Protein AF-A0A7C6H8S7-F1 (afdb_monomer)

Radius of gyration: 38.79 Å; Cα contacts (8 Å, |Δi|>4): 563; chains: 1; bounding box: 82×34×105 Å

Foldseek 3Di:
DWDFDCDWDAAPPPRAIDDGRAIWDDDVPSGIHGPDADPDGHHDDDDWDWDFAQDWDAALPQRDIDHGGATWTQDVPRGIHHPDSVVVVVVVVVLCVQQVDKDKAAVLVVDDADDQQDKDADPPVVVVVVQGIKGFHDKDKDWDCAPVVVVRNNDRTGIMIMTRTDRDDCVSCVVVVVVVVLVVVLVVLVVVVVVVVVCLVVVFDFDAAEDEAPADKFPWAPDQQDAAFATWIWGDDPFKIKTKGTQQHPPGDLNQFRYDHNYSHIGITMDTDDPVVVVSRRVSRVSNPD

Sequence (290 aa):
MTIIAKYPGRCIKCNGLIKVGDKIEWSKGEGAAHVECPANPEPYRPEPRKMVSRFDSTCVECGLKIKAGEDIYYLKGKGAWHVDCSQAKEEERKERQAAPYQVSVGEGYGGSPFTPGQVIEAPEYLQVKGIEYLTVVKATETYFPFDGMSFGVGDESGYLYQAYCREATPEEAAPLKEKKRKIEEKKAAATELEEIKTTIKKNGERPVGNYILDGEVVCEQGQHTKIYGGGSWFVIEKDTIWFVENNGGDGDNWELNNVRTGGAGAIGWRMPFDETLAGRLRKIDLMLAK

Mean predicted aligned error: 11.34 Å

Structure (mmCIF, N/CA/C/O backbone):
data_AF-A0A7C6H8S7-F1
#
_entry.id   AF-A0A7C6H8S7-F1
#
loop_
_atom_site.group_PDB
_atom_site.id
_atom_site.type_symbol
_atom_site.label_atom_id
_atom_site.label_alt_id
_atom_site.label_comp_id
_atom_site.label_asym_id
_atom_site.label_entity_id
_atom_site.label_seq_id
_atom_site.pdbx_PDB_ins_code
_atom_site.Cartn_x
_atom_site.Cartn_y
_atom_site.Cartn_z
_atom_site.occupancy
_atom_site.B_iso_or_equiv
_atom_site.auth_seq_id
_atom_site.auth_comp_id
_atom_site.auth_asym_id
_atom_site.auth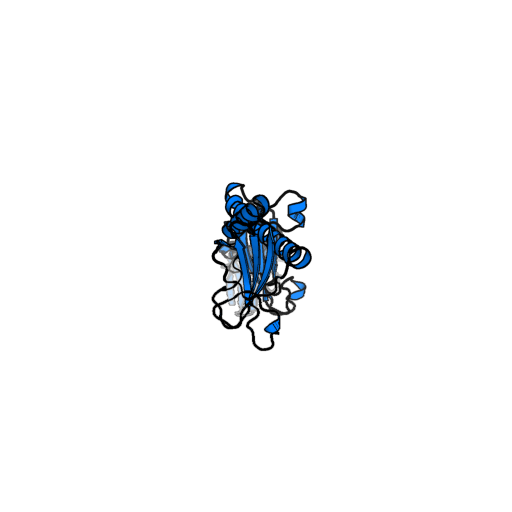_atom_id
_atom_site.pdbx_PDB_model_num
ATOM 1 N N . MET A 1 1 ? 48.395 -8.166 -49.054 1.00 82.25 1 MET A N 1
ATOM 2 C CA . MET A 1 1 ? 47.971 -8.936 -50.255 1.00 82.25 1 MET A CA 1
ATOM 3 C C . MET A 1 1 ? 46.969 -8.112 -51.052 1.00 82.25 1 MET A C 1
ATOM 5 O O . MET A 1 1 ? 46.125 -7.475 -50.432 1.00 82.25 1 MET A O 1
ATOM 9 N N . THR A 1 2 ? 47.057 -8.090 -52.385 1.00 88.88 2 THR A N 1
ATOM 10 C CA . THR A 1 2 ? 46.115 -7.333 -53.229 1.00 88.88 2 THR A CA 1
ATOM 11 C C . THR A 1 2 ? 44.885 -8.176 -53.536 1.00 88.88 2 THR A C 1
ATOM 13 O O . THR A 1 2 ? 45.008 -9.287 -54.048 1.00 88.88 2 THR A O 1
ATOM 16 N N . ILE A 1 3 ? 43.702 -7.660 -53.216 1.00 92.25 3 ILE A N 1
ATOM 17 C CA . ILE A 1 3 ? 42.417 -8.329 -53.434 1.00 92.25 3 ILE A CA 1
ATOM 18 C C . ILE A 1 3 ? 41.393 -7.358 -54.018 1.00 92.25 3 ILE A C 1
ATOM 20 O O . ILE A 1 3 ? 41.584 -6.145 -53.996 1.00 92.25 3 ILE A O 1
ATOM 24 N N . ILE A 1 4 ? 40.291 -7.901 -54.531 1.00 90.75 4 ILE A N 1
ATOM 25 C CA . ILE A 1 4 ? 39.116 -7.122 -54.928 1.00 90.75 4 ILE A CA 1
ATOM 26 C C . ILE A 1 4 ? 38.179 -7.024 -53.721 1.00 90.75 4 ILE A C 1
ATOM 28 O O . ILE A 1 4 ? 37.849 -8.044 -53.104 1.00 90.75 4 ILE A O 1
ATOM 32 N N . ALA A 1 5 ? 37.758 -5.810 -53.372 1.00 87.94 5 ALA A N 1
ATOM 33 C CA . ALA A 1 5 ? 36.860 -5.579 -52.251 1.00 87.94 5 ALA A CA 1
ATOM 34 C C . ALA A 1 5 ? 35.490 -6.226 -52.510 1.00 87.94 5 ALA A C 1
ATOM 36 O O . ALA A 1 5 ? 34.806 -5.903 -53.480 1.00 87.94 5 ALA A O 1
ATOM 37 N N . LYS A 1 6 ? 35.078 -7.146 -51.630 1.00 87.19 6 LYS A N 1
ATOM 38 C CA . LYS A 1 6 ? 33.749 -7.789 -51.678 1.00 87.19 6 LYS A CA 1
ATOM 39 C C . LYS A 1 6 ? 32.672 -7.002 -50.934 1.00 87.19 6 LYS A C 1
ATOM 41 O O . LYS A 1 6 ? 31.491 -7.204 -51.180 1.00 87.19 6 LYS A O 1
ATOM 46 N N . TYR A 1 7 ? 33.088 -6.134 -50.019 1.00 83.94 7 TYR A N 1
ATOM 47 C CA . TYR A 1 7 ? 32.213 -5.334 -49.174 1.00 83.94 7 TYR A CA 1
ATOM 48 C C . TYR A 1 7 ? 32.707 -3.890 -49.175 1.00 83.94 7 TYR A C 1
ATOM 50 O O . TYR A 1 7 ? 33.923 -3.682 -49.265 1.00 83.94 7 TYR A O 1
ATOM 58 N N . PRO A 1 8 ? 31.802 -2.905 -49.053 1.00 85.25 8 PRO A N 1
ATOM 59 C CA . PRO A 1 8 ? 32.209 -1.525 -48.879 1.00 85.25 8 PRO A CA 1
ATOM 60 C C . PRO A 1 8 ? 32.985 -1.370 -47.568 1.00 85.25 8 PRO A C 1
ATOM 62 O O . PRO A 1 8 ? 32.686 -2.020 -46.562 1.00 85.25 8 PRO A O 1
ATOM 65 N N . GLY A 1 9 ? 34.000 -0.516 -47.576 1.00 85.62 9 GLY A N 1
ATOM 66 C CA . GLY A 1 9 ? 34.891 -0.351 -46.433 1.00 85.62 9 GLY A CA 1
ATOM 67 C C . GLY A 1 9 ? 35.549 1.016 -46.389 1.00 85.62 9 GLY A C 1
ATOM 68 O O . GLY A 1 9 ? 35.339 1.856 -47.258 1.00 85.62 9 GLY A O 1
ATOM 69 N N . ARG A 1 10 ? 36.361 1.240 -45.359 1.00 88.81 10 ARG A N 1
ATOM 70 C CA . ARG A 1 10 ? 37.136 2.470 -45.190 1.00 88.81 10 ARG A CA 1
ATOM 71 C C . ARG A 1 10 ? 38.593 2.212 -45.551 1.00 88.81 10 ARG A C 1
ATOM 73 O O . ARG A 1 10 ? 39.196 1.293 -45.001 1.00 88.81 10 ARG A O 1
ATOM 80 N N . CYS A 1 11 ? 39.157 3.046 -46.419 1.00 89.94 11 CYS A N 1
ATOM 81 C CA . CYS A 1 11 ? 40.583 3.031 -46.724 1.00 89.94 11 CYS A CA 1
ATOM 82 C C . CYS A 1 11 ? 41.393 3.597 -45.552 1.00 89.94 11 CYS A C 1
ATOM 84 O O . CYS A 1 11 ? 41.155 4.728 -45.130 1.00 89.94 11 CYS A O 1
ATOM 86 N N . ILE A 1 12 ? 42.389 2.855 -45.064 1.00 89.31 12 ILE A N 1
ATOM 87 C CA . ILE A 1 12 ? 43.265 3.308 -43.969 1.00 89.31 12 ILE A CA 1
ATOM 88 C C . ILE A 1 12 ? 44.225 4.438 -44.379 1.00 89.31 12 ILE A C 1
ATOM 90 O O . ILE A 1 12 ? 44.661 5.195 -43.521 1.00 89.31 12 ILE A O 1
ATOM 94 N N . LYS A 1 13 ? 44.538 4.576 -45.679 1.00 89.12 13 LYS A N 1
ATOM 95 C CA . LYS A 1 13 ? 45.458 5.607 -46.200 1.00 89.12 13 LYS A CA 1
ATOM 96 C C . LYS A 1 13 ? 44.748 6.946 -46.433 1.00 89.12 13 LYS A C 1
ATOM 98 O O . LYS A 1 13 ? 45.202 7.973 -45.950 1.00 89.12 13 LYS A O 1
ATOM 103 N N . CYS A 1 14 ? 43.627 6.941 -47.160 1.00 87.56 14 CYS A N 1
ATOM 104 C CA . CYS A 1 14 ? 42.928 8.171 -47.561 1.00 87.56 14 CYS A CA 1
ATOM 105 C C . CYS A 1 14 ? 41.623 8.449 -46.801 1.00 87.56 14 CYS A C 1
ATOM 107 O O . CYS A 1 14 ? 40.962 9.441 -47.089 1.00 87.56 14 CYS A O 1
ATOM 109 N N . ASN A 1 15 ? 41.210 7.578 -45.872 1.00 84.69 15 ASN A N 1
ATOM 110 C CA . ASN A 1 15 ? 39.917 7.641 -45.168 1.00 84.69 15 ASN A CA 1
ATOM 111 C C . ASN A 1 15 ? 38.661 7.620 -46.063 1.00 84.69 15 ASN A C 1
ATOM 113 O O . ASN A 1 15 ? 37.546 7.750 -45.558 1.00 84.69 15 ASN A O 1
ATOM 117 N N . GLY A 1 16 ? 38.832 7.404 -47.368 1.00 87.19 16 GLY A N 1
ATOM 118 C CA . GLY A 1 16 ? 37.752 7.303 -48.339 1.00 87.19 16 GLY A CA 1
ATOM 119 C C . GLY A 1 16 ? 36.989 5.983 -48.299 1.00 87.19 16 GLY A C 1
ATOM 120 O O . GLY A 1 16 ? 37.451 4.989 -47.728 1.00 87.19 16 GLY A O 1
ATOM 121 N N . LEU A 1 17 ? 35.831 5.987 -48.950 1.00 88.94 17 LEU A N 1
ATOM 122 C CA . LEU A 1 17 ? 35.014 4.822 -49.255 1.00 88.94 17 LEU A CA 1
ATOM 123 C C . LEU A 1 17 ? 35.744 3.918 -50.254 1.00 88.94 17 LEU A C 1
ATOM 125 O O . LEU A 1 17 ? 36.105 4.358 -51.340 1.00 88.94 17 LEU A O 1
ATOM 129 N N . ILE A 1 18 ? 35.914 2.657 -49.874 1.00 90.44 18 ILE A N 1
ATOM 130 C CA . ILE A 1 18 ? 36.247 1.546 -50.766 1.00 90.44 18 ILE A CA 1
ATOM 131 C C . ILE A 1 18 ? 34.922 0.978 -51.273 1.00 90.44 18 ILE A C 1
ATOM 133 O O . ILE A 1 18 ? 34.083 0.584 -50.454 1.00 90.44 18 ILE A O 1
ATOM 137 N N . LYS A 1 19 ? 34.731 0.918 -52.590 1.00 88.31 19 LYS A N 1
ATOM 138 C CA . LYS A 1 19 ? 33.548 0.335 -53.237 1.00 88.31 19 LYS A CA 1
ATOM 139 C C . LYS A 1 19 ? 33.757 -1.149 -53.513 1.00 88.31 19 LYS A C 1
ATOM 141 O O . LYS A 1 19 ? 34.877 -1.643 -53.638 1.00 88.31 19 LYS A O 1
ATOM 146 N N . VAL A 1 20 ? 32.651 -1.882 -53.616 1.00 89.88 20 VAL A N 1
ATOM 147 C CA . VAL A 1 20 ? 32.690 -3.279 -54.063 1.00 89.88 20 VAL A CA 1
ATOM 148 C C . VAL A 1 20 ? 33.235 -3.313 -55.491 1.00 89.88 20 VAL A C 1
ATOM 150 O O . VAL A 1 20 ? 32.726 -2.608 -56.357 1.00 89.88 20 VAL A O 1
ATOM 153 N N . GLY A 1 21 ? 34.268 -4.120 -55.727 1.00 88.50 21 GLY A N 1
ATOM 154 C CA . GLY A 1 21 ? 34.985 -4.169 -57.006 1.00 88.50 21 GLY A CA 1
ATOM 155 C C . GLY A 1 21 ? 36.318 -3.412 -57.030 1.00 88.50 21 GLY A C 1
ATOM 156 O O . GLY A 1 21 ? 37.120 -3.658 -57.932 1.00 88.50 21 GLY A O 1
ATOM 157 N N . ASP A 1 22 ? 36.614 -2.571 -56.031 1.00 89.56 22 ASP A N 1
ATOM 158 C CA . ASP A 1 22 ? 37.880 -1.832 -55.979 1.00 89.56 22 ASP A CA 1
ATOM 159 C C . ASP A 1 22 ? 39.069 -2.752 -55.673 1.00 89.56 22 ASP A C 1
ATOM 161 O O . ASP A 1 22 ? 38.981 -3.679 -54.859 1.00 89.56 22 ASP A O 1
ATOM 165 N N . LYS A 1 23 ? 40.218 -2.473 -56.303 1.00 91.44 23 LYS A N 1
ATOM 166 C CA . LYS A 1 23 ? 41.490 -3.132 -55.978 1.00 91.44 23 LYS A CA 1
ATOM 167 C C . LYS A 1 23 ? 42.060 -2.531 -54.698 1.00 91.44 23 LYS A C 1
ATOM 169 O O . LYS A 1 23 ? 42.388 -1.344 -54.646 1.00 91.44 23 LYS A O 1
ATOM 174 N N . ILE A 1 24 ? 42.222 -3.372 -53.684 1.00 92.44 24 ILE A N 1
ATOM 175 C CA . ILE A 1 24 ? 42.706 -2.974 -52.365 1.00 92.44 24 ILE A CA 1
ATOM 176 C C . ILE A 1 24 ? 43.904 -3.810 -51.934 1.00 92.44 24 ILE A C 1
ATOM 178 O O . ILE A 1 24 ? 43.998 -5.002 -52.223 1.00 92.44 24 ILE A O 1
ATOM 182 N N . GLU A 1 25 ? 44.805 -3.189 -51.189 1.00 91.06 25 GLU A N 1
ATOM 183 C CA . GLU A 1 25 ? 45.777 -3.879 -50.356 1.00 91.06 25 GLU A CA 1
ATOM 184 C C . GLU A 1 25 ? 45.123 -4.181 -49.012 1.00 91.06 25 GLU A C 1
ATOM 186 O O . GLU A 1 25 ? 44.660 -3.279 -48.314 1.00 91.06 25 GLU A O 1
ATOM 191 N N . TRP A 1 26 ? 45.066 -5.458 -48.649 1.00 88.81 26 TRP A N 1
ATOM 192 C CA . TRP A 1 26 ? 44.566 -5.897 -47.354 1.00 88.81 26 TRP A CA 1
ATOM 193 C C . TRP A 1 26 ? 45.641 -6.674 -46.600 1.00 88.81 26 TRP A C 1
ATOM 195 O O . TRP A 1 26 ? 46.307 -7.548 -47.171 1.00 88.81 26 TRP A O 1
ATOM 205 N N . SER A 1 27 ? 45.772 -6.367 -45.313 1.00 86.31 27 SER A N 1
ATOM 206 C CA . SER A 1 27 ? 46.638 -7.065 -44.364 1.00 86.31 27 SER A CA 1
ATOM 207 C C . SER A 1 27 ? 45.829 -7.423 -43.123 1.00 86.31 27 SER A C 1
ATOM 209 O O . SER A 1 27 ? 45.075 -6.606 -42.583 1.00 86.31 27 SER A O 1
ATOM 211 N N . LYS A 1 28 ? 45.972 -8.667 -42.656 1.00 83.81 28 LYS A N 1
ATOM 212 C CA . LYS A 1 28 ? 45.266 -9.154 -41.468 1.00 83.81 28 LYS A CA 1
ATOM 213 C C . LYS A 1 28 ? 45.702 -8.333 -40.248 1.00 83.81 28 LYS A C 1
ATOM 215 O O . LYS A 1 28 ? 46.870 -8.355 -39.890 1.00 83.81 28 LYS A O 1
ATOM 220 N N . GLY A 1 29 ? 44.759 -7.638 -39.613 1.00 82.00 29 GLY A N 1
ATOM 221 C CA . GLY A 1 29 ? 45.000 -6.797 -38.431 1.00 82.00 29 GLY A CA 1
ATOM 222 C C . GLY A 1 29 ? 45.211 -5.307 -38.725 1.00 82.00 29 GLY A C 1
ATOM 223 O O . GLY A 1 29 ? 44.897 -4.492 -37.867 1.00 82.00 29 GLY A O 1
ATOM 224 N N . GLU A 1 30 ? 45.643 -4.938 -39.934 1.00 82.31 30 GLU A N 1
ATOM 225 C CA . GLU A 1 30 ? 45.925 -3.536 -40.302 1.00 82.31 30 GLU A CA 1
ATOM 226 C C . GLU A 1 30 ? 44.771 -2.875 -41.072 1.00 82.31 30 GLU A C 1
ATOM 228 O O . GLU A 1 30 ? 44.585 -1.663 -40.994 1.00 82.31 30 GLU A O 1
ATOM 233 N N . GLY A 1 31 ? 43.950 -3.665 -41.775 1.00 84.44 31 GLY A N 1
ATOM 234 C CA . GLY A 1 31 ? 42.783 -3.178 -42.516 1.00 84.44 31 GLY A CA 1
ATOM 235 C C . GLY A 1 31 ? 42.984 -3.164 -44.033 1.00 84.44 31 GLY A C 1
ATOM 236 O O . GLY A 1 31 ? 43.807 -3.905 -44.568 1.00 84.44 31 GLY A O 1
ATOM 237 N N . ALA A 1 32 ? 42.167 -2.372 -44.733 1.00 90.19 32 ALA A N 1
ATOM 238 C CA . ALA A 1 32 ? 42.163 -2.267 -46.193 1.00 90.19 32 ALA A CA 1
ATOM 239 C C . ALA A 1 32 ? 42.601 -0.870 -46.657 1.00 90.19 32 ALA A C 1
ATOM 241 O O . ALA A 1 32 ? 42.155 0.135 -46.103 1.00 90.19 32 ALA A O 1
ATOM 242 N N . ALA A 1 33 ? 43.420 -0.795 -47.706 1.00 90.56 33 ALA A N 1
ATOM 243 C CA . ALA A 1 33 ? 43.808 0.442 -48.381 1.00 90.56 33 ALA A CA 1
ATOM 244 C C . ALA A 1 33 ? 43.577 0.334 -49.890 1.00 90.56 33 ALA A C 1
ATOM 246 O O . ALA A 1 33 ? 43.778 -0.733 -50.457 1.00 90.56 33 ALA A O 1
ATOM 247 N N . HIS A 1 34 ? 43.226 1.428 -50.566 1.00 90.06 34 HIS A N 1
ATOM 248 C CA . HIS A 1 34 ? 43.308 1.459 -52.028 1.00 90.06 34 HIS A CA 1
ATOM 249 C C . HIS A 1 34 ? 44.754 1.205 -52.474 1.00 90.06 34 HIS A C 1
ATOM 251 O O . HIS A 1 34 ? 45.690 1.705 -51.839 1.00 90.06 34 HIS A O 1
ATOM 257 N N . VAL A 1 35 ? 44.923 0.456 -53.570 1.00 90.00 35 VAL A N 1
ATOM 258 C CA . VAL A 1 35 ? 46.236 0.306 -54.223 1.00 90.00 35 VAL A CA 1
ATOM 259 C C . VAL A 1 35 ? 46.746 1.683 -54.660 1.00 90.00 35 VAL A C 1
ATOM 261 O O . VAL A 1 35 ? 47.866 2.060 -54.332 1.00 90.00 35 VAL A O 1
ATOM 264 N N . GLU A 1 36 ? 45.872 2.480 -55.276 1.00 88.38 36 GLU A N 1
ATOM 265 C CA . GLU A 1 36 ? 46.098 3.893 -55.577 1.00 88.38 36 GLU A CA 1
ATOM 266 C C . GLU A 1 36 ? 44.947 4.712 -54.994 1.00 88.38 36 GLU A C 1
ATOM 268 O O . GLU A 1 36 ? 43.780 4.498 -55.323 1.00 88.38 36 GLU A O 1
ATOM 273 N N . CYS A 1 37 ? 45.257 5.622 -54.070 1.00 86.00 37 CYS A N 1
ATOM 274 C CA . CYS A 1 37 ? 44.228 6.459 -53.464 1.00 86.00 37 CYS A CA 1
ATOM 275 C C . CYS A 1 37 ? 43.775 7.546 -54.454 1.00 86.00 37 CYS A C 1
ATOM 277 O O . CYS A 1 37 ? 44.629 8.234 -55.014 1.00 86.00 37 CYS A O 1
ATOM 279 N N . PRO A 1 38 ? 42.459 7.755 -54.639 1.00 86.12 38 PRO A N 1
ATOM 280 C CA . PRO A 1 38 ? 41.959 8.836 -55.483 1.00 86.12 38 PRO A CA 1
ATOM 281 C C . PRO A 1 38 ? 42.326 10.205 -54.892 1.00 86.12 38 PRO A C 1
ATOM 283 O O . PRO A 1 38 ? 42.333 10.375 -53.673 1.00 86.12 38 PRO A O 1
ATOM 286 N N . ALA A 1 39 ? 42.583 11.190 -55.761 1.00 83.19 39 ALA A N 1
ATOM 287 C CA . ALA A 1 39 ? 42.969 12.549 -55.362 1.00 83.19 39 ALA A CA 1
ATOM 288 C C . ALA A 1 39 ? 41.883 13.278 -54.546 1.00 83.19 39 ALA A C 1
ATOM 290 O O . ALA A 1 39 ? 42.201 14.106 -53.699 1.00 83.19 39 ALA A O 1
ATOM 291 N N . ASN A 1 40 ? 40.609 12.945 -54.775 1.00 84.94 40 ASN A N 1
ATOM 292 C CA . ASN A 1 40 ? 39.482 13.412 -53.971 1.00 84.94 40 ASN A CA 1
ATOM 293 C C . ASN A 1 40 ? 38.622 12.207 -53.547 1.00 84.94 40 ASN A C 1
ATOM 295 O O . ASN A 1 40 ? 37.712 11.814 -54.283 1.00 84.94 40 ASN A O 1
ATOM 299 N N . PRO A 1 41 ? 38.955 11.545 -52.425 1.00 83.25 41 PRO A N 1
ATOM 300 C CA . PRO A 1 41 ? 38.252 10.351 -51.987 1.00 83.25 41 PRO A CA 1
ATOM 301 C C . PRO A 1 41 ? 36.833 10.681 -51.523 1.00 83.25 41 PRO A C 1
ATOM 303 O O . PRO A 1 41 ? 36.622 11.544 -50.674 1.00 83.25 41 PRO A O 1
ATOM 306 N N . GLU A 1 42 ? 35.859 9.928 -52.029 1.00 84.94 42 GLU A N 1
ATOM 307 C CA . GLU A 1 42 ? 34.494 9.972 -51.514 1.00 84.94 42 GLU A CA 1
ATOM 308 C C . GLU A 1 42 ? 34.499 9.572 -50.024 1.00 84.94 42 GLU A C 1
ATOM 310 O O . GLU A 1 42 ? 35.114 8.560 -49.674 1.00 84.94 42 GLU A O 1
ATOM 315 N N . PRO A 1 43 ? 33.873 10.340 -49.115 1.00 82.06 43 PRO A N 1
ATOM 316 C CA . PRO A 1 43 ? 33.941 10.057 -47.686 1.00 82.06 43 PRO A CA 1
ATOM 317 C C . PRO A 1 43 ? 33.224 8.747 -47.346 1.00 82.06 43 PRO A C 1
ATOM 319 O O . PRO A 1 43 ? 32.078 8.533 -47.739 1.00 82.06 43 PRO A O 1
ATOM 322 N N . TYR A 1 44 ? 33.869 7.886 -46.553 1.00 81.00 44 TYR A N 1
ATOM 323 C CA . TYR A 1 44 ? 33.235 6.666 -46.056 1.00 81.00 44 TYR A CA 1
ATOM 324 C C . TYR A 1 44 ? 32.091 7.003 -45.092 1.00 81.00 44 TYR A C 1
ATOM 326 O O . TYR A 1 44 ? 32.323 7.485 -43.979 1.00 81.00 44 TYR A O 1
ATOM 334 N N . ARG A 1 45 ? 30.853 6.716 -45.505 1.00 77.19 45 ARG A N 1
ATOM 335 C CA . ARG A 1 45 ? 29.656 6.816 -44.663 1.00 77.19 45 ARG A CA 1
ATOM 336 C C . ARG A 1 45 ? 29.185 5.404 -44.315 1.00 77.19 45 ARG A C 1
ATOM 338 O O . ARG A 1 45 ? 28.640 4.733 -45.187 1.00 77.19 45 ARG A O 1
ATOM 345 N N . PRO A 1 46 ? 29.425 4.916 -43.086 1.00 77.50 46 PRO A N 1
ATOM 346 C CA . PRO A 1 46 ? 28.930 3.607 -42.694 1.00 77.50 46 PRO A CA 1
ATOM 347 C C . PRO A 1 46 ? 27.399 3.607 -42.706 1.00 77.50 46 PRO A C 1
ATOM 349 O O . PRO A 1 46 ? 26.770 4.493 -42.126 1.00 77.50 46 PRO A O 1
ATOM 352 N N . GLU A 1 47 ? 26.810 2.609 -43.358 1.00 81.69 47 GLU A N 1
ATOM 353 C CA . GLU A 1 47 ? 25.363 2.426 -43.358 1.00 81.69 47 GLU A CA 1
ATOM 354 C C . GLU A 1 47 ? 24.887 1.904 -41.992 1.00 81.69 47 GLU A C 1
ATOM 356 O O . GLU A 1 47 ? 25.557 1.059 -41.376 1.00 81.69 47 GLU A O 1
ATOM 361 N N . PRO A 1 48 ? 23.746 2.401 -41.487 1.00 87.12 48 PRO A N 1
ATOM 362 C CA . PRO A 1 48 ? 23.156 1.888 -40.263 1.00 87.12 48 PRO A CA 1
ATOM 363 C C . PRO A 1 48 ? 22.703 0.443 -40.457 1.00 87.12 48 PRO A C 1
ATOM 365 O O . PRO A 1 48 ? 22.112 0.081 -41.472 1.00 87.12 48 PRO A O 1
ATOM 368 N N . ARG A 1 49 ? 22.955 -0.398 -39.454 1.00 88.88 49 ARG A N 1
ATOM 369 C CA . ARG A 1 49 ? 22.504 -1.791 -39.469 1.00 88.88 49 ARG A CA 1
ATOM 370 C C . ARG A 1 49 ? 21.138 -1.879 -38.813 1.00 88.88 49 ARG A C 1
ATOM 372 O O . ARG A 1 49 ? 20.990 -1.420 -37.682 1.00 88.88 49 ARG A O 1
ATOM 379 N N . LYS A 1 50 ? 20.171 -2.499 -39.491 1.00 92.62 50 LYS A N 1
ATOM 380 C CA . LYS A 1 50 ? 18.908 -2.893 -38.862 1.00 92.62 50 LYS A CA 1
ATOM 381 C C . LYS A 1 50 ? 19.148 -4.129 -37.994 1.00 92.62 50 LYS A C 1
ATOM 383 O O . LYS A 1 50 ? 19.725 -5.109 -38.466 1.00 92.62 50 LYS A O 1
ATOM 388 N N . MET A 1 51 ? 18.740 -4.079 -36.733 1.00 92.31 51 MET A N 1
ATOM 389 C CA . MET A 1 51 ? 18.864 -5.190 -35.790 1.00 92.31 51 MET A CA 1
ATOM 390 C C . MET A 1 51 ? 17.801 -5.111 -34.694 1.00 92.31 51 MET A C 1
ATOM 392 O O . MET A 1 51 ? 17.195 -4.067 -34.496 1.00 92.31 51 MET A O 1
ATOM 396 N N . VAL A 1 52 ? 17.616 -6.206 -33.959 1.00 92.94 52 VAL A N 1
ATOM 397 C CA . VAL A 1 52 ? 16.753 -6.246 -32.772 1.00 92.94 52 VAL A CA 1
ATOM 398 C C . VAL A 1 52 ? 17.556 -5.813 -31.548 1.00 92.94 52 VAL A C 1
ATOM 400 O O . VAL A 1 52 ? 18.667 -6.316 -31.321 1.00 92.94 52 VAL A O 1
ATOM 403 N N . SER A 1 53 ? 17.014 -4.885 -30.760 1.00 90.81 53 SER A N 1
ATOM 404 C CA . SER A 1 53 ? 17.661 -4.423 -29.536 1.00 90.81 53 SER A CA 1
ATOM 405 C C . SER A 1 53 ? 17.742 -5.550 -28.510 1.00 90.81 53 SER A C 1
ATOM 407 O O . SER A 1 53 ? 16.757 -6.223 -28.223 1.00 90.81 53 SER A O 1
ATOM 409 N N . ARG A 1 54 ? 18.923 -5.759 -27.929 1.00 89.00 54 ARG A N 1
ATOM 410 C CA . ARG A 1 54 ? 19.126 -6.760 -26.865 1.00 89.00 54 ARG A CA 1
ATOM 411 C C . ARG A 1 54 ? 18.937 -6.194 -25.465 1.00 89.00 54 ARG A C 1
ATOM 413 O O . ARG A 1 54 ? 18.757 -6.958 -24.526 1.00 89.00 54 ARG A O 1
ATOM 420 N N . PHE A 1 55 ? 19.026 -4.877 -25.337 1.00 87.44 55 PHE A N 1
ATOM 421 C CA . PHE A 1 55 ? 19.016 -4.173 -24.065 1.00 87.44 55 PHE A CA 1
ATOM 422 C C . PHE A 1 55 ? 18.141 -2.934 -24.181 1.00 87.44 55 PHE A C 1
ATOM 424 O O . PHE A 1 55 ? 17.961 -2.385 -25.272 1.00 87.44 55 PHE A O 1
ATOM 431 N N . ASP A 1 56 ? 17.654 -2.466 -23.044 1.00 89.44 56 ASP A N 1
ATOM 432 C CA . ASP A 1 56 ? 17.010 -1.168 -22.973 1.00 89.44 56 ASP A CA 1
ATOM 433 C C . ASP A 1 56 ? 18.028 -0.067 -23.302 1.00 89.44 56 ASP A C 1
ATOM 435 O O . ASP A 1 56 ? 19.137 -0.040 -22.765 1.00 89.44 56 ASP A O 1
ATOM 439 N N . SER A 1 57 ? 17.668 0.840 -24.205 1.00 89.94 57 SER A N 1
ATOM 440 C CA . SER A 1 57 ? 18.520 1.972 -24.590 1.00 89.94 57 SER A CA 1
ATOM 441 C C . SER A 1 57 ? 17.681 3.204 -24.911 1.00 89.94 57 SER A C 1
ATOM 443 O O . SER A 1 57 ? 16.459 3.164 -24.812 1.00 89.94 57 SER A O 1
ATOM 445 N N . THR A 1 58 ? 18.317 4.317 -25.268 1.00 93.12 58 THR A N 1
ATOM 446 C CA . THR A 1 58 ? 17.616 5.549 -25.648 1.00 93.12 58 THR A CA 1
ATOM 447 C C . THR A 1 58 ? 17.817 5.809 -27.131 1.00 93.12 58 THR A C 1
ATOM 449 O O . THR A 1 58 ? 18.946 5.787 -27.625 1.00 93.12 58 THR A O 1
ATOM 452 N N . CYS A 1 59 ? 16.721 6.075 -27.835 1.00 92.38 59 CYS A N 1
ATOM 453 C CA . CYS A 1 59 ? 16.745 6.472 -29.229 1.00 92.38 59 CYS A CA 1
ATOM 454 C C . CYS A 1 59 ? 17.406 7.842 -29.376 1.00 92.38 59 CYS A C 1
ATOM 456 O O . CYS A 1 59 ? 16.937 8.831 -28.814 1.00 92.38 59 CYS A O 1
ATOM 458 N N . VAL A 1 60 ? 18.469 7.921 -30.173 1.00 92.62 60 VAL A N 1
ATOM 459 C CA . VAL A 1 60 ? 19.223 9.171 -30.360 1.00 92.62 60 VAL A CA 1
ATOM 460 C C . VAL A 1 60 ? 18.488 10.212 -31.205 1.00 92.62 60 VAL A C 1
ATOM 462 O O . VAL A 1 60 ? 18.871 11.376 -31.194 1.00 92.62 60 VAL A O 1
ATOM 465 N N . GLU A 1 61 ? 17.444 9.814 -31.936 1.00 90.12 61 GLU A N 1
ATOM 466 C CA . GLU A 1 61 ? 16.682 10.724 -32.800 1.00 90.12 61 GLU A CA 1
ATOM 467 C C . GLU A 1 61 ? 15.445 11.298 -32.104 1.00 90.12 61 GLU A C 1
ATOM 469 O O . GLU A 1 61 ? 15.184 12.495 -32.206 1.00 90.12 61 GLU A O 1
ATOM 474 N N . CYS A 1 62 ? 14.688 10.478 -31.368 1.00 89.25 62 CYS A N 1
ATOM 475 C CA . CYS A 1 62 ? 13.473 10.934 -30.688 1.00 89.25 62 CYS A CA 1
ATOM 476 C C . CYS A 1 62 ? 13.596 11.053 -29.165 1.00 89.25 62 CYS A C 1
ATOM 478 O O . CYS A 1 62 ? 12.668 11.562 -28.542 1.00 89.25 62 CYS A O 1
ATOM 480 N N . GLY A 1 63 ? 14.690 10.581 -28.562 1.00 88.31 63 GLY A N 1
ATOM 481 C CA . GLY A 1 63 ? 14.914 10.614 -27.113 1.00 88.31 63 GLY A CA 1
ATOM 482 C C . GLY A 1 63 ? 14.066 9.626 -26.304 1.00 88.31 63 GLY A C 1
ATOM 483 O O . GLY A 1 63 ? 14.185 9.591 -25.083 1.00 88.31 63 GLY A O 1
ATOM 484 N N . LEU A 1 64 ? 13.215 8.827 -26.955 1.00 90.62 64 LEU A N 1
ATOM 485 C CA . LEU A 1 64 ? 12.382 7.826 -26.285 1.00 90.62 64 LEU A CA 1
ATOM 486 C C . LEU A 1 64 ? 13.179 6.565 -25.952 1.00 90.62 64 LEU A C 1
ATOM 488 O O . LEU A 1 64 ? 14.194 6.263 -26.586 1.00 90.62 64 LEU A O 1
ATOM 492 N N . LYS A 1 65 ? 12.688 5.810 -24.969 1.00 91.31 65 LYS A N 1
ATOM 493 C CA . LYS A 1 65 ? 13.273 4.528 -24.583 1.00 91.31 65 LYS A CA 1
ATOM 494 C C . LYS A 1 65 ? 13.012 3.489 -25.683 1.00 91.31 65 LYS A C 1
ATOM 496 O O . LYS A 1 65 ? 11.903 3.383 -26.189 1.00 91.31 65 LYS A O 1
ATOM 501 N N . ILE A 1 66 ? 14.047 2.747 -26.043 1.00 91.44 66 ILE A N 1
ATOM 502 C CA . ILE A 1 66 ? 14.009 1.549 -26.881 1.00 91.44 66 ILE A CA 1
ATOM 503 C C . ILE A 1 66 ? 13.967 0.365 -25.924 1.00 91.44 66 ILE A C 1
ATOM 505 O O . ILE A 1 66 ? 14.895 0.206 -25.123 1.00 91.44 66 ILE A O 1
ATOM 509 N N . LYS A 1 67 ? 12.922 -0.458 -26.002 1.00 89.19 67 LYS A N 1
ATOM 510 C CA . LYS A 1 67 ? 12.803 -1.675 -25.185 1.00 89.19 67 LYS A CA 1
ATOM 511 C C . LYS A 1 67 ? 13.610 -2.813 -25.818 1.00 89.19 67 LYS A C 1
ATOM 513 O O . LYS A 1 67 ? 13.745 -2.906 -27.043 1.00 89.19 67 LYS A O 1
ATOM 518 N N . ALA A 1 68 ? 14.156 -3.703 -24.993 1.00 90.56 68 ALA A N 1
ATOM 519 C CA . ALA A 1 68 ? 14.717 -4.956 -25.497 1.00 90.56 68 ALA A CA 1
ATOM 520 C C . ALA A 1 68 ? 13.664 -5.723 -26.328 1.00 90.56 68 ALA A C 1
ATOM 522 O O . ALA A 1 68 ? 12.522 -5.884 -25.904 1.00 90.56 68 ALA A O 1
ATOM 523 N N . GLY A 1 69 ? 14.049 -6.188 -27.518 1.00 89.25 69 GLY A N 1
ATOM 524 C CA . GLY A 1 69 ? 13.165 -6.849 -28.482 1.00 89.25 69 GLY A CA 1
ATOM 525 C C . GLY A 1 69 ? 12.639 -5.955 -29.612 1.00 89.25 69 GLY A C 1
ATOM 526 O O . GLY A 1 69 ? 12.097 -6.489 -30.576 1.00 89.25 69 GLY A O 1
ATOM 527 N N . GLU A 1 70 ? 12.825 -4.633 -29.551 1.00 89.44 70 GLU A N 1
ATOM 528 C CA . GLU A 1 70 ? 12.394 -3.722 -30.622 1.00 89.44 70 GLU A CA 1
ATOM 529 C C . GLU A 1 70 ? 13.348 -3.721 -31.826 1.00 89.44 70 GLU A C 1
ATOM 531 O O . GLU A 1 70 ? 14.571 -3.817 -31.684 1.00 89.44 70 GLU A O 1
ATOM 536 N N . ASP A 1 71 ? 12.783 -3.557 -33.024 1.00 93.31 71 ASP A N 1
ATOM 537 C CA . ASP A 1 71 ? 13.537 -3.312 -34.252 1.00 93.31 71 ASP A CA 1
ATOM 538 C C . ASP A 1 71 ? 14.151 -1.900 -34.231 1.00 93.31 71 ASP A C 1
ATOM 540 O O . ASP A 1 71 ? 13.445 -0.891 -34.133 1.00 93.31 71 ASP A O 1
ATOM 544 N N . ILE A 1 72 ? 15.472 -1.821 -34.396 1.00 93.50 72 ILE A N 1
ATOM 545 C CA . ILE A 1 72 ? 16.237 -0.572 -34.376 1.00 93.50 72 ILE A CA 1
ATOM 546 C C . ILE A 1 72 ? 17.221 -0.472 -35.535 1.00 93.50 72 ILE A C 1
ATOM 548 O O . ILE A 1 72 ? 17.687 -1.470 -36.092 1.00 93.50 72 ILE A O 1
ATOM 552 N N . TYR A 1 73 ? 17.606 0.759 -35.844 1.00 93.81 73 TYR A N 1
ATOM 553 C CA . TYR A 1 73 ? 18.831 1.052 -36.568 1.00 93.81 73 TYR A CA 1
ATOM 554 C C . TYR A 1 73 ? 19.951 1.349 -35.579 1.00 93.81 73 TYR A C 1
ATOM 556 O O . TYR A 1 73 ? 19.767 2.094 -34.619 1.00 93.81 73 TYR A O 1
ATOM 564 N N . TYR A 1 74 ? 21.130 0.785 -35.827 1.00 92.19 74 TYR A N 1
ATOM 565 C CA . TYR A 1 74 ? 22.324 1.046 -35.036 1.00 92.19 74 TYR A CA 1
ATOM 566 C C . TYR A 1 74 ? 23.485 1.475 -35.923 1.00 92.19 74 TYR A C 1
ATOM 568 O O . TYR A 1 74 ? 23.801 0.833 -36.932 1.00 92.19 74 TYR A O 1
ATOM 576 N N . LEU A 1 75 ? 24.177 2.527 -35.491 1.00 89.94 75 LEU A N 1
ATOM 577 C CA . LEU A 1 75 ? 25.423 2.960 -36.100 1.00 89.94 75 LEU A CA 1
ATOM 578 C C . LEU A 1 75 ? 26.491 3.184 -35.032 1.00 89.94 75 LEU A C 1
ATOM 580 O O . LEU A 1 75 ? 26.326 3.986 -34.109 1.00 89.94 75 LEU A O 1
ATOM 584 N N . LYS A 1 76 ? 27.628 2.496 -35.189 1.00 83.62 76 LYS A N 1
ATOM 585 C CA . LYS A 1 76 ? 28.772 2.620 -34.281 1.00 83.62 76 LYS A CA 1
ATOM 586 C C . LYS A 1 76 ? 29.229 4.082 -34.222 1.00 83.62 76 LYS A C 1
ATOM 588 O O . LYS A 1 76 ? 29.611 4.647 -35.241 1.00 83.62 76 LYS A O 1
ATOM 593 N N . GLY A 1 77 ? 29.193 4.673 -33.029 1.00 83.88 77 GLY A N 1
ATOM 594 C CA . GLY A 1 77 ? 29.553 6.074 -32.780 1.00 83.88 77 GLY A CA 1
ATOM 595 C C . GLY A 1 77 ? 28.384 7.066 -32.807 1.00 83.88 77 GLY A C 1
ATOM 596 O O . GLY A 1 77 ? 28.513 8.119 -32.197 1.00 83.88 77 GLY A O 1
ATOM 597 N N . LYS A 1 78 ? 27.244 6.735 -33.436 1.00 87.00 78 LYS A N 1
ATOM 598 C CA . LYS A 1 78 ? 26.016 7.558 -33.384 1.00 87.00 78 LYS A CA 1
ATOM 599 C C . LYS A 1 78 ? 25.017 7.030 -32.350 1.00 87.00 78 LYS A C 1
ATOM 601 O O . LYS A 1 78 ? 24.361 7.831 -31.705 1.00 87.00 78 LYS A O 1
ATOM 606 N N . GLY A 1 79 ? 24.924 5.710 -32.172 1.00 90.19 79 GLY A N 1
ATOM 607 C CA . GLY A 1 79 ? 23.975 5.069 -31.254 1.00 90.19 79 GLY A CA 1
ATOM 608 C C . GLY A 1 79 ? 22.842 4.342 -31.980 1.00 90.19 79 GLY A C 1
ATOM 609 O O . GLY A 1 79 ? 22.968 4.024 -33.165 1.00 90.19 79 GLY A O 1
ATOM 610 N N . ALA A 1 80 ? 21.771 4.042 -31.245 1.00 92.75 80 ALA A N 1
ATOM 611 C CA . ALA A 1 80 ? 20.585 3.343 -31.734 1.00 92.75 80 ALA A CA 1
ATOM 612 C C . ALA A 1 80 ? 19.396 4.301 -31.901 1.00 92.75 80 ALA A C 1
ATOM 614 O O . ALA A 1 80 ? 19.269 5.264 -31.144 1.00 92.75 80 ALA A O 1
ATOM 615 N N . TRP A 1 81 ? 18.517 4.038 -32.866 1.00 94.44 81 TRP A N 1
ATOM 616 C CA . TRP A 1 81 ? 17.238 4.734 -33.020 1.00 94.44 81 TRP A CA 1
ATOM 617 C C . TRP A 1 81 ? 16.150 3.799 -33.550 1.00 94.44 81 TRP A C 1
ATOM 619 O O . TRP A 1 81 ? 16.446 2.763 -34.149 1.00 94.44 81 TRP A O 1
ATOM 629 N N . HIS A 1 82 ? 14.889 4.152 -33.301 1.00 92.50 82 HIS A N 1
ATOM 630 C CA . HIS A 1 82 ? 13.730 3.385 -33.761 1.00 92.50 82 HIS A CA 1
ATOM 631 C C . HIS A 1 82 ? 13.678 3.301 -35.288 1.00 92.50 82 HIS A C 1
ATOM 633 O O . HIS A 1 82 ? 14.093 4.228 -35.985 1.00 92.50 82 HIS A O 1
ATOM 639 N N . VAL A 1 83 ? 13.119 2.208 -35.815 1.00 92.31 83 VAL A N 1
ATOM 640 C CA . VAL A 1 83 ? 12.802 2.120 -37.252 1.00 92.31 83 VAL A CA 1
ATOM 641 C C . VAL A 1 83 ? 11.759 3.165 -37.650 1.00 92.31 83 VAL A C 1
ATOM 643 O O . VAL A 1 83 ? 11.890 3.770 -38.711 1.00 92.31 83 VAL A O 1
ATOM 646 N N . ASP A 1 84 ? 10.771 3.403 -36.783 1.00 91.44 84 ASP A N 1
ATOM 647 C CA . ASP A 1 84 ? 9.787 4.473 -36.927 1.00 91.44 84 ASP A CA 1
ATOM 648 C C . ASP A 1 84 ? 9.635 5.24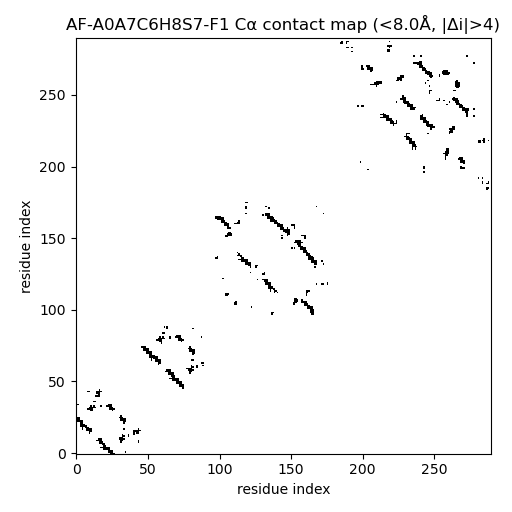8 -35.609 1.00 91.44 84 ASP A C 1
ATOM 650 O O . ASP A 1 84 ? 8.959 4.830 -34.666 1.00 91.44 84 ASP A O 1
ATOM 654 N N . CYS A 1 85 ? 10.271 6.418 -35.544 1.00 89.88 85 CYS A N 1
ATOM 655 C CA . CYS A 1 85 ? 10.152 7.315 -34.397 1.00 89.88 85 CYS A CA 1
ATOM 656 C C . CYS A 1 85 ? 8.749 7.920 -34.231 1.00 89.88 85 CYS A C 1
ATOM 658 O O . CYS A 1 85 ? 8.420 8.372 -33.133 1.00 89.88 85 CYS A O 1
ATOM 660 N N . SER A 1 86 ? 7.937 7.992 -35.287 1.00 89.62 86 SER A N 1
ATOM 661 C CA . SER A 1 86 ? 6.581 8.553 -35.218 1.00 89.62 86 SER A CA 1
ATOM 662 C C . SER A 1 86 ? 5.637 7.569 -34.543 1.00 89.62 86 SER A C 1
ATOM 664 O O . SER A 1 86 ? 4.902 7.956 -33.635 1.00 89.62 86 SER A O 1
ATOM 666 N N . GLN A 1 87 ? 5.721 6.293 -34.925 1.00 89.19 87 GLN A N 1
ATOM 667 C CA . GLN A 1 87 ? 4.982 5.220 -34.268 1.00 89.19 87 GLN A CA 1
ATOM 668 C C . GLN A 1 87 ? 5.354 5.126 -32.782 1.00 89.19 87 GLN A C 1
ATOM 670 O O . GLN A 1 87 ? 4.463 5.147 -31.936 1.00 89.19 87 GLN A O 1
ATOM 675 N N . ALA A 1 88 ? 6.651 5.137 -32.456 1.00 87.00 88 ALA A N 1
ATOM 676 C CA . ALA A 1 88 ? 7.114 5.092 -31.067 1.00 87.00 88 ALA A CA 1
ATOM 677 C C . ALA A 1 88 ? 6.570 6.263 -30.221 1.00 87.00 88 ALA A C 1
ATOM 679 O O . ALA A 1 88 ? 6.180 6.082 -29.069 1.00 87.00 88 ALA A O 1
ATOM 680 N N . LYS A 1 89 ? 6.496 7.474 -30.795 1.00 89.94 89 LYS A N 1
ATOM 681 C CA . LYS A 1 89 ? 5.900 8.643 -30.123 1.00 89.94 89 LYS A CA 1
ATOM 682 C C . LYS A 1 89 ? 4.403 8.487 -29.883 1.00 89.94 89 LYS A C 1
ATOM 684 O O . LYS A 1 89 ? 3.917 8.900 -28.833 1.00 89.94 89 LYS A O 1
ATOM 689 N N . GLU A 1 90 ? 3.675 7.937 -30.847 1.00 90.44 90 GLU A N 1
ATOM 690 C CA . GLU A 1 90 ? 2.235 7.721 -30.717 1.00 90.44 90 GLU A CA 1
ATOM 691 C C . GLU A 1 90 ? 1.921 6.629 -29.687 1.00 90.44 90 GLU A C 1
ATOM 693 O O . GLU A 1 90 ? 0.997 6.780 -28.889 1.00 90.44 90 GLU A O 1
ATOM 698 N N . GLU A 1 91 ? 2.716 5.561 -29.643 1.00 87.06 91 GLU A N 1
ATOM 699 C CA . GLU A 1 91 ? 2.602 4.508 -28.629 1.00 87.06 91 GLU A CA 1
ATOM 700 C C . GLU A 1 91 ? 2.890 5.045 -27.221 1.00 87.06 91 GLU A C 1
ATOM 702 O O . GLU A 1 91 ? 2.063 4.870 -26.328 1.00 87.06 91 GLU A O 1
ATOM 707 N N . GLU A 1 92 ? 3.980 5.795 -27.032 1.00 86.94 92 GLU A N 1
ATOM 708 C CA . GLU A 1 92 ? 4.293 6.463 -25.757 1.00 86.94 92 GLU A CA 1
ATOM 709 C C . GLU A 1 92 ? 3.165 7.418 -25.329 1.00 86.94 92 GLU A C 1
ATOM 711 O O . GLU A 1 92 ? 2.786 7.476 -24.156 1.00 86.94 92 GLU A O 1
ATOM 716 N N . ARG A 1 93 ? 2.585 8.166 -26.277 1.00 88.38 93 ARG A N 1
ATOM 717 C CA . ARG A 1 93 ? 1.449 9.053 -26.004 1.00 88.38 93 ARG A CA 1
ATOM 718 C C . ARG A 1 93 ? 0.231 8.266 -25.530 1.00 88.38 93 ARG A C 1
ATOM 720 O O . ARG A 1 93 ? -0.404 8.687 -24.563 1.00 88.38 93 ARG A O 1
ATOM 727 N N . LYS A 1 94 ? -0.085 7.143 -26.178 1.00 88.81 94 LYS A N 1
ATOM 728 C CA . LYS A 1 94 ? -1.186 6.257 -25.778 1.00 88.81 94 LYS A CA 1
ATOM 729 C C . LYS A 1 94 ? -0.941 5.643 -24.404 1.00 88.81 94 LYS A C 1
ATOM 731 O O . LYS A 1 94 ? -1.855 5.662 -23.587 1.00 88.81 94 LYS A O 1
ATOM 736 N N . GLU A 1 95 ? 0.273 5.171 -24.116 1.00 86.25 95 GLU A N 1
ATOM 737 C CA . GLU A 1 95 ? 0.637 4.643 -22.792 1.00 86.25 95 GLU A CA 1
ATOM 738 C C . GLU A 1 95 ? 0.450 5.717 -21.702 1.00 86.25 95 GLU A C 1
ATOM 740 O O . GLU A 1 95 ? -0.205 5.463 -20.690 1.00 86.25 95 GLU A O 1
ATOM 745 N N . ARG A 1 96 ? 0.928 6.949 -21.933 1.00 86.56 96 ARG A N 1
ATOM 746 C CA . ARG A 1 96 ? 0.752 8.072 -20.990 1.00 86.56 96 ARG A CA 1
ATOM 747 C C . ARG A 1 96 ? -0.700 8.502 -20.819 1.00 86.56 96 ARG A C 1
ATOM 749 O O . ARG A 1 96 ? -1.091 8.885 -19.724 1.00 86.56 96 ARG A O 1
ATOM 756 N N . GLN A 1 97 ? -1.500 8.473 -21.882 1.00 89.50 97 GLN A N 1
ATOM 757 C CA . GLN A 1 97 ? -2.931 8.780 -21.797 1.00 89.50 97 GLN A CA 1
ATOM 758 C C . GLN A 1 97 ? -3.711 7.681 -21.072 1.00 89.50 97 GLN A C 1
ATOM 760 O O . GLN A 1 97 ? -4.661 7.986 -20.357 1.00 89.50 97 GLN A O 1
ATOM 765 N N . ALA A 1 98 ? -3.307 6.420 -21.235 1.00 89.25 98 ALA A N 1
ATOM 766 C CA . ALA A 1 98 ? -3.915 5.289 -20.546 1.00 89.25 98 ALA A CA 1
ATOM 767 C C . ALA A 1 98 ? -3.592 5.271 -19.045 1.00 89.25 98 ALA A C 1
ATOM 769 O O . ALA A 1 98 ? -4.400 4.774 -18.264 1.00 89.25 98 ALA A O 1
ATOM 770 N N . ALA A 1 99 ? -2.437 5.808 -18.641 1.00 92.44 99 ALA A N 1
ATOM 771 C CA . ALA A 1 99 ? -2.006 5.878 -17.248 1.00 92.44 99 ALA A CA 1
ATOM 772 C C . ALA A 1 99 ? -1.367 7.248 -16.918 1.00 92.44 99 ALA A C 1
ATOM 774 O O . ALA A 1 99 ? -0.143 7.353 -16.794 1.00 92.44 99 ALA A O 1
ATOM 775 N N . PRO A 1 100 ? -2.182 8.315 -16.802 1.00 92.56 100 PRO A N 1
ATOM 776 C CA . PRO A 1 100 ? -1.694 9.688 -16.659 1.00 92.56 100 PRO A CA 1
ATOM 777 C C . PRO A 1 100 ? -1.116 10.007 -15.277 1.00 92.56 100 PRO A C 1
ATOM 779 O O . PRO A 1 100 ? -0.423 11.015 -15.125 1.00 92.56 100 PRO A O 1
ATOM 782 N N . TYR A 1 101 ? -1.400 9.185 -14.267 1.00 93.94 101 TYR A N 1
ATOM 783 C CA . TYR A 1 101 ? -0.926 9.396 -12.904 1.00 93.94 101 TYR A CA 1
ATOM 784 C C . TYR A 1 101 ? 0.210 8.437 -12.585 1.00 93.94 101 TYR A C 1
ATOM 786 O O . TYR A 1 101 ? 0.141 7.256 -12.907 1.00 93.94 101 TYR A O 1
ATOM 794 N N . GLN A 1 102 ? 1.238 8.937 -11.910 1.00 93.88 102 GLN A N 1
ATOM 795 C CA . GLN A 1 102 ? 2.307 8.116 -11.363 1.00 93.88 102 GLN A CA 1
ATOM 796 C C . GLN A 1 102 ? 2.300 8.257 -9.847 1.00 93.88 102 GLN A C 1
ATOM 798 O O . GLN A 1 102 ? 2.259 9.373 -9.328 1.00 93.88 102 GLN A O 1
ATOM 803 N N . VAL A 1 103 ? 2.340 7.124 -9.155 1.00 94.62 103 VAL A N 1
ATOM 804 C CA . VAL A 1 103 ? 2.490 7.051 -7.702 1.00 94.62 103 VAL A CA 1
ATOM 805 C C . VAL A 1 103 ? 3.678 6.163 -7.365 1.00 94.62 103 VAL A C 1
ATOM 807 O O . VAL A 1 103 ? 4.041 5.271 -8.135 1.00 94.62 103 VAL A O 1
ATOM 810 N N . SER A 1 104 ? 4.297 6.405 -6.217 1.00 94.88 104 SER A N 1
ATOM 811 C CA . SER A 1 104 ? 5.419 5.603 -5.748 1.00 94.88 104 SER A CA 1
ATOM 812 C C . SER A 1 104 ? 5.431 5.498 -4.236 1.00 94.88 104 SER A C 1
ATOM 814 O O . SER A 1 104 ? 5.050 6.444 -3.548 1.00 94.88 104 SER A O 1
ATOM 816 N N . VAL A 1 105 ? 5.904 4.365 -3.731 1.00 95.25 105 VAL A N 1
ATOM 817 C CA . VAL A 1 105 ? 6.122 4.138 -2.304 1.00 95.25 105 VAL A CA 1
ATOM 818 C C . VAL A 1 105 ? 7.417 3.358 -2.108 1.00 95.25 105 VAL A C 1
ATOM 820 O O . VAL A 1 105 ? 7.688 2.388 -2.819 1.00 95.25 105 VAL A O 1
ATOM 823 N N . GLY A 1 106 ? 8.234 3.815 -1.166 1.00 95.00 106 GLY A N 1
ATOM 824 C CA . GLY A 1 106 ? 9.462 3.141 -0.773 1.00 95.00 106 GLY A CA 1
ATOM 825 C C . GLY A 1 106 ? 9.215 2.037 0.250 1.00 95.00 106 GLY A C 1
ATOM 826 O O . GLY A 1 106 ? 8.345 2.163 1.114 1.00 95.00 106 GLY A O 1
ATOM 827 N N . GLU A 1 107 ? 9.990 0.960 0.164 1.00 94.44 107 GLU A N 1
ATOM 828 C CA . GLU A 1 107 ? 9.957 -0.161 1.111 1.00 94.44 107 GLU A CA 1
ATOM 829 C C . GLU A 1 107 ? 10.258 0.272 2.555 1.00 94.44 107 GLU A C 1
ATOM 831 O O . GLU A 1 107 ? 9.580 -0.177 3.477 1.00 94.44 107 GLU A O 1
ATOM 836 N N . GLY A 1 108 ? 11.180 1.218 2.755 1.00 93.25 108 GLY A N 1
ATOM 837 C CA . GLY A 1 108 ? 11.514 1.774 4.072 1.00 93.25 108 GLY A CA 1
ATOM 838 C C . GLY A 1 108 ? 10.350 2.514 4.744 1.00 93.25 108 GLY A C 1
ATOM 839 O O . GLY A 1 108 ? 10.297 2.614 5.966 1.00 93.25 108 GLY A O 1
ATOM 840 N N . TYR A 1 109 ? 9.353 2.956 3.969 1.00 92.31 109 TYR A N 1
ATOM 841 C CA . TYR A 1 109 ? 8.100 3.519 4.487 1.00 92.31 109 TYR A CA 1
ATOM 842 C C . TYR A 1 109 ? 7.013 2.458 4.746 1.00 92.31 109 TYR A C 1
ATOM 844 O O . TYR A 1 109 ? 5.847 2.803 4.943 1.00 92.31 109 TYR A O 1
ATOM 852 N N . GLY A 1 110 ? 7.365 1.169 4.716 1.00 92.25 110 GLY A N 1
ATOM 853 C CA . GLY A 1 110 ? 6.415 0.056 4.791 1.00 92.25 110 GLY A CA 1
ATOM 854 C C . GLY A 1 110 ? 5.661 -0.186 3.480 1.00 92.25 110 GLY A C 1
ATOM 855 O O . GLY A 1 110 ? 4.605 -0.820 3.479 1.00 92.25 110 GLY A O 1
ATOM 856 N N . GLY A 1 111 ? 6.174 0.347 2.366 1.00 90.75 111 GLY A N 1
ATOM 857 C CA . GLY A 1 111 ? 5.619 0.139 1.035 1.00 90.75 111 GLY A CA 1
ATOM 858 C C . GLY A 1 111 ? 5.648 -1.328 0.612 1.00 90.75 111 GLY A C 1
ATOM 859 O O . GLY A 1 111 ? 6.463 -2.121 1.072 1.00 90.75 111 GLY A O 1
ATOM 860 N N . SER A 1 112 ? 4.751 -1.697 -0.297 1.00 93.38 112 SER A N 1
ATOM 861 C CA . SER A 1 112 ? 4.695 -3.037 -0.888 1.00 93.38 112 SER A CA 1
ATOM 862 C C . SER A 1 112 ? 4.495 -2.939 -2.403 1.00 93.38 112 SER A C 1
ATOM 864 O O . SER A 1 112 ? 3.993 -1.912 -2.873 1.00 93.38 112 SER A O 1
ATOM 866 N N . PRO A 1 113 ? 4.848 -3.987 -3.171 1.00 94.88 113 PRO A N 1
ATOM 867 C CA . PRO A 1 113 ? 4.661 -3.995 -4.616 1.00 94.88 113 PRO A CA 1
ATOM 868 C C . PRO A 1 113 ? 3.208 -3.732 -5.024 1.00 94.88 113 PRO A C 1
ATOM 870 O O . PRO A 1 113 ? 2.268 -4.304 -4.466 1.00 94.88 113 PRO A O 1
ATOM 873 N N . PHE A 1 114 ? 3.026 -2.897 -6.046 1.00 95.25 114 PHE A N 1
ATOM 874 C CA . PHE A 1 114 ? 1.720 -2.678 -6.660 1.00 95.25 114 PHE A CA 1
ATOM 875 C C . PHE A 1 114 ? 1.360 -3.830 -7.597 1.00 95.25 114 PHE A C 1
ATOM 877 O O . PHE A 1 114 ? 2.210 -4.345 -8.324 1.00 95.25 114 PHE A O 1
ATOM 884 N N . THR A 1 115 ? 0.077 -4.184 -7.646 1.00 95.31 115 THR A N 1
ATOM 885 C CA . THR A 1 115 ? -0.431 -5.195 -8.584 1.00 95.31 115 THR A CA 1
ATOM 886 C C . THR A 1 115 ? -1.242 -4.528 -9.699 1.00 95.31 115 THR A C 1
ATOM 888 O O . THR A 1 115 ? -2.143 -3.747 -9.396 1.00 95.31 115 THR A O 1
ATOM 891 N N . PRO A 1 116 ? -0.989 -4.807 -10.991 1.00 94.62 116 PRO A N 1
ATOM 892 C CA . PRO A 1 116 ? -1.867 -4.349 -12.069 1.00 94.62 116 PRO A CA 1
ATOM 893 C C . PRO A 1 116 ? -3.327 -4.771 -11.841 1.00 94.62 116 PRO A C 1
ATOM 895 O O . PRO A 1 116 ? -3.602 -5.915 -11.489 1.00 94.62 116 PRO A O 1
ATOM 898 N N . GLY A 1 117 ? -4.264 -3.839 -12.014 1.00 92.25 117 GLY A N 1
ATOM 899 C CA . GLY A 1 117 ? -5.686 -4.000 -11.691 1.00 92.25 117 GLY A CA 1
ATOM 900 C C . GLY A 1 117 ? -6.050 -3.700 -10.232 1.00 92.25 117 GLY A C 1
ATOM 901 O O . GLY A 1 117 ? -7.231 -3.620 -9.906 1.00 92.25 117 GLY A O 1
ATOM 902 N N . GLN A 1 118 ? -5.069 -3.494 -9.350 1.00 94.31 118 GLN A N 1
ATOM 903 C CA . GLN A 1 118 ? -5.321 -3.076 -7.974 1.00 94.31 118 GLN A CA 1
ATOM 904 C C . GLN A 1 118 ? -5.908 -1.666 -7.940 1.00 94.31 118 GLN A C 1
ATOM 906 O O . GLN A 1 118 ? -5.422 -0.758 -8.618 1.00 94.31 118 GLN A O 1
ATOM 911 N N . VAL A 1 119 ? -6.911 -1.479 -7.086 1.00 94.81 119 VAL A N 1
ATOM 912 C CA . VAL A 1 119 ? -7.457 -0.162 -6.766 1.00 94.81 119 VAL A CA 1
ATOM 913 C C . VAL A 1 119 ? -6.808 0.334 -5.487 1.00 94.81 119 VAL A C 1
ATOM 915 O O . VAL A 1 119 ? -6.795 -0.364 -4.470 1.00 94.81 119 VAL A O 1
ATOM 918 N N . ILE A 1 120 ? -6.251 1.534 -5.556 1.00 94.31 120 ILE A N 1
ATOM 919 C CA . ILE A 1 120 ? -5.585 2.208 -4.449 1.00 94.31 120 ILE A CA 1
ATOM 920 C C . ILE A 1 120 ? -6.264 3.544 -4.179 1.00 94.31 120 ILE A C 1
ATOM 922 O O . ILE A 1 120 ? -6.916 4.131 -5.045 1.00 94.31 120 ILE A O 1
ATOM 926 N N . GLU A 1 121 ? -6.096 4.032 -2.960 1.00 93.31 121 GLU A N 1
ATOM 927 C CA . GLU A 1 121 ? -6.443 5.404 -2.634 1.00 93.31 121 GLU A CA 1
ATOM 928 C C . GLU A 1 121 ? -5.487 6.365 -3.340 1.00 93.31 121 GLU A C 1
ATOM 930 O O . GLU A 1 121 ? -4.271 6.151 -3.373 1.00 93.31 121 GLU A O 1
ATOM 935 N N . ALA A 1 122 ? -6.047 7.418 -3.928 1.00 93.50 122 ALA A N 1
ATOM 936 C CA . ALA A 1 122 ? -5.248 8.457 -4.539 1.00 93.50 122 ALA A CA 1
ATOM 937 C C . ALA A 1 122 ? -4.469 9.220 -3.453 1.00 93.50 122 ALA A C 1
ATOM 939 O O . ALA A 1 122 ? -5.008 9.475 -2.378 1.00 93.50 122 ALA A O 1
ATOM 940 N N . PRO A 1 123 ? -3.221 9.629 -3.704 1.00 92.25 123 PRO A N 1
ATOM 941 C CA . PRO A 1 123 ? -2.490 10.494 -2.787 1.00 92.25 123 PRO A CA 1
ATOM 942 C C . PRO A 1 123 ? -3.188 11.852 -2.615 1.00 92.25 123 PRO A C 1
ATOM 944 O O . PRO A 1 123 ? -3.898 12.322 -3.506 1.00 92.25 123 PRO A O 1
ATOM 947 N N . GLU A 1 124 ? -2.932 12.515 -1.488 1.00 91.12 124 GLU A N 1
ATOM 948 C CA . GLU A 1 124 ? -3.618 13.749 -1.069 1.00 91.12 124 GLU A CA 1
ATOM 949 C C . GLU A 1 124 ? -3.638 14.840 -2.158 1.00 91.12 124 GLU A C 1
ATOM 951 O O . GLU A 1 124 ? -4.676 15.441 -2.431 1.00 91.12 124 GLU A O 1
ATOM 956 N N . TYR A 1 125 ? -2.527 15.033 -2.878 1.00 89.81 125 TYR A N 1
ATOM 957 C CA . TYR A 1 125 ? -2.427 16.028 -3.956 1.00 89.81 125 TYR A CA 1
ATOM 958 C C . TYR A 1 125 ? -3.355 15.764 -5.161 1.00 89.81 125 TYR A C 1
ATOM 960 O O . TYR A 1 125 ? -3.595 16.674 -5.963 1.00 89.81 125 TYR A O 1
ATOM 968 N N . LEU A 1 126 ? -3.851 14.532 -5.323 1.00 91.88 126 LEU A N 1
ATOM 969 C CA . LEU A 1 126 ? -4.874 14.168 -6.309 1.00 91.88 126 LEU A CA 1
ATOM 970 C C . LEU A 1 126 ? -6.281 14.218 -5.711 1.00 91.88 126 LEU A C 1
ATOM 972 O O . LEU A 1 126 ? -7.201 14.650 -6.405 1.00 91.88 126 LEU A O 1
ATOM 976 N N . GLN A 1 127 ? -6.438 13.888 -4.427 1.00 89.88 127 GLN A N 1
ATOM 977 C CA . GLN A 1 127 ? -7.724 14.007 -3.732 1.00 89.88 127 GLN A CA 1
ATOM 978 C C . GLN A 1 127 ? -8.238 15.450 -3.729 1.00 89.88 127 GLN A C 1
ATOM 980 O O . GLN A 1 127 ? -9.406 15.688 -4.027 1.00 89.88 127 GLN A O 1
ATOM 985 N N . VAL A 1 128 ? -7.354 16.436 -3.521 1.00 90.50 128 VAL A N 1
ATOM 986 C CA . VAL A 1 128 ? -7.700 17.872 -3.603 1.00 90.50 128 VAL A CA 1
ATOM 987 C C . VAL A 1 128 ? -8.234 18.268 -4.992 1.00 90.50 128 VAL A C 1
ATOM 989 O O . VAL A 1 128 ? -8.961 19.249 -5.128 1.00 90.50 128 VAL A O 1
ATOM 992 N N . LYS A 1 129 ? -7.911 17.496 -6.036 1.00 89.31 129 LYS A N 1
ATOM 993 C CA . LYS A 1 129 ? -8.395 17.695 -7.412 1.00 89.31 129 LYS A CA 1
ATOM 994 C C . LYS A 1 129 ? -9.675 16.909 -7.724 1.00 89.31 129 LYS A C 1
ATOM 996 O O . LYS A 1 129 ? -10.111 16.921 -8.871 1.00 89.31 129 LYS A O 1
ATOM 1001 N N . GLY A 1 130 ? -10.262 16.236 -6.734 1.00 89.62 130 GLY A N 1
ATOM 1002 C CA . GLY A 1 130 ? -11.475 15.427 -6.874 1.00 89.62 130 GLY A CA 1
ATOM 1003 C C . GLY A 1 130 ? -11.237 13.969 -7.274 1.00 89.62 130 GLY A C 1
ATOM 1004 O O . GLY A 1 130 ? -12.202 13.255 -7.520 1.00 89.62 130 GLY A O 1
ATOM 1005 N N . ILE A 1 131 ? -9.982 13.511 -7.334 1.00 91.44 131 ILE A N 1
ATOM 1006 C CA . ILE A 1 131 ? -9.646 12.126 -7.690 1.00 91.44 131 ILE A CA 1
ATOM 1007 C C . ILE A 1 131 ? -9.399 11.348 -6.402 1.00 91.44 131 ILE A C 1
ATOM 1009 O O . ILE A 1 131 ? -8.364 11.517 -5.765 1.00 91.44 131 ILE A O 1
ATOM 1013 N N . GLU A 1 132 ? -10.343 10.493 -6.019 1.00 91.69 132 GLU A N 1
ATOM 1014 C CA . GLU A 1 132 ? -10.275 9.747 -4.753 1.00 91.69 132 GLU A CA 1
ATOM 1015 C C . GLU A 1 132 ? -9.557 8.396 -4.878 1.00 91.69 132 GLU A C 1
ATOM 1017 O O . GLU A 1 132 ? -8.863 7.969 -3.955 1.00 91.69 132 GLU A O 1
ATOM 1022 N N . TYR A 1 133 ? -9.725 7.708 -6.011 1.00 94.31 133 TYR A N 1
ATOM 1023 C CA . TYR A 1 133 ? -9.234 6.343 -6.209 1.00 94.31 133 TYR A CA 1
ATOM 1024 C C . TYR A 1 133 ? -8.582 6.180 -7.573 1.00 94.31 133 TYR A C 1
ATOM 1026 O O . TYR A 1 133 ? -9.004 6.763 -8.574 1.00 94.31 133 TYR A O 1
ATOM 1034 N N . LEU A 1 134 ? -7.554 5.343 -7.599 1.00 95.44 134 LEU A N 1
ATOM 1035 C CA . LEU A 1 134 ? -6.759 5.054 -8.777 1.00 95.44 134 LEU A CA 1
ATOM 1036 C C . LEU A 1 134 ? -6.726 3.551 -9.031 1.00 95.44 134 LEU A C 1
ATOM 1038 O O . LEU A 1 134 ? -6.557 2.770 -8.097 1.00 95.44 134 LEU A O 1
ATOM 1042 N N . THR A 1 135 ? -6.813 3.156 -10.297 1.00 96.12 135 THR A N 1
ATOM 1043 C CA . THR A 1 135 ? -6.572 1.776 -10.731 1.00 96.12 135 THR A CA 1
ATOM 1044 C C . THR A 1 135 ? -5.168 1.683 -11.319 1.00 96.12 135 THR A C 1
ATOM 1046 O O . THR A 1 135 ? -4.804 2.452 -12.217 1.00 96.12 135 THR A O 1
ATOM 1049 N N . VAL A 1 136 ? -4.368 0.741 -10.819 1.00 96.19 136 VAL A N 1
ATOM 1050 C CA . VAL A 1 136 ? -3.011 0.460 -11.303 1.00 96.19 136 VAL A CA 1
ATOM 1051 C C . VAL A 1 136 ? -3.090 -0.181 -12.686 1.00 96.19 136 VAL A C 1
ATOM 1053 O O . VAL A 1 136 ? -3.660 -1.255 -12.854 1.00 96.19 136 VAL A O 1
ATOM 1056 N N . VAL A 1 137 ? -2.488 0.458 -13.685 1.00 95.06 137 VAL A N 1
ATOM 1057 C CA . VAL A 1 137 ? -2.381 -0.069 -15.055 1.00 95.06 137 VAL A CA 1
ATOM 1058 C C . VAL A 1 137 ? -1.074 -0.838 -15.220 1.00 95.06 137 VAL A C 1
ATOM 1060 O O . VAL A 1 137 ? -1.046 -1.916 -15.808 1.00 95.06 137 VAL A O 1
ATOM 1063 N N . LYS A 1 138 ? 0.016 -0.293 -14.675 1.00 94.12 138 LYS A N 1
ATOM 1064 C CA . LYS A 1 138 ? 1.358 -0.871 -14.758 1.00 94.12 138 LYS A CA 1
ATOM 1065 C C . LYS A 1 138 ? 2.093 -0.638 -13.449 1.00 94.12 138 LYS A C 1
ATOM 1067 O O . LYS A 1 138 ? 2.029 0.458 -12.904 1.00 94.12 138 LYS A O 1
ATOM 1072 N N . ALA A 1 139 ? 2.819 -1.648 -12.992 1.00 95.62 139 ALA A N 1
ATOM 1073 C CA . ALA A 1 139 ? 3.675 -1.574 -11.818 1.00 95.62 139 ALA A CA 1
ATOM 1074 C C . ALA A 1 139 ? 5.126 -1.863 -12.210 1.00 95.62 139 ALA A C 1
ATOM 1076 O O . ALA A 1 139 ? 5.387 -2.670 -13.105 1.00 95.62 139 ALA A O 1
ATOM 1077 N N . THR A 1 140 ? 6.060 -1.184 -11.555 1.00 93.81 140 THR A N 1
ATOM 1078 C CA . THR A 1 140 ? 7.500 -1.397 -11.696 1.00 93.81 140 THR A CA 1
ATOM 1079 C C . THR A 1 140 ? 8.159 -1.315 -10.328 1.00 93.81 140 THR A C 1
ATOM 1081 O O . THR A 1 140 ? 7.742 -0.529 -9.480 1.00 93.81 140 THR A O 1
ATOM 1084 N N . GLU A 1 141 ? 9.219 -2.083 -10.133 1.00 95.38 141 GLU A N 1
ATOM 1085 C CA . GLU A 1 141 ? 10.036 -2.063 -8.924 1.00 95.38 141 GLU A CA 1
ATOM 1086 C C . GLU A 1 141 ? 11.489 -1.793 -9.303 1.00 95.38 141 GLU A C 1
ATOM 1088 O O . GLU A 1 141 ? 11.977 -2.267 -10.330 1.00 95.38 141 GLU A O 1
ATOM 1093 N N . THR A 1 142 ? 12.169 -0.973 -8.509 1.00 94.31 142 THR A N 1
ATOM 1094 C CA . THR A 1 142 ? 13.594 -0.683 -8.695 1.00 94.31 142 THR A CA 1
ATOM 1095 C C . THR A 1 142 ? 14.298 -0.842 -7.363 1.00 94.31 142 THR A C 1
ATOM 1097 O O . THR A 1 142 ? 13.928 -0.184 -6.394 1.00 94.31 142 THR A O 1
ATOM 1100 N N . TYR A 1 143 ? 15.304 -1.712 -7.317 1.00 95.88 143 TYR A N 1
ATOM 1101 C CA . TYR A 1 143 ? 16.139 -1.880 -6.136 1.00 95.88 143 TYR A CA 1
ATOM 1102 C C . TYR A 1 143 ? 17.269 -0.853 -6.126 1.00 95.88 143 TYR A C 1
ATOM 1104 O O . TYR A 1 143 ? 18.034 -0.761 -7.091 1.00 95.88 143 TYR A O 1
ATOM 1112 N N . PHE A 1 144 ? 17.405 -0.133 -5.017 1.00 93.88 144 PHE A N 1
ATOM 1113 C CA . PHE A 1 144 ? 18.526 0.760 -4.762 1.00 93.88 144 PHE A CA 1
ATOM 1114 C C . PHE A 1 144 ? 19.454 0.108 -3.732 1.00 93.88 144 PHE A C 1
ATOM 1116 O O . PHE A 1 144 ? 19.051 -0.068 -2.584 1.00 93.88 144 PHE A O 1
ATOM 1123 N N . PRO A 1 145 ? 20.683 -0.283 -4.118 1.00 94.06 145 PRO A N 1
ATOM 1124 C CA . PRO A 1 145 ? 21.620 -0.926 -3.198 1.00 94.06 145 PRO A CA 1
ATOM 1125 C C . PRO A 1 145 ? 22.266 0.052 -2.208 1.00 94.06 145 PRO A C 1
ATOM 1127 O O . PRO A 1 145 ? 22.724 -0.387 -1.160 1.00 94.06 145 PRO A O 1
ATOM 1130 N N . PHE A 1 146 ? 22.324 1.341 -2.550 1.00 94.12 146 PHE A N 1
ATOM 1131 C CA . PHE A 1 146 ? 22.885 2.421 -1.737 1.00 94.12 146 PHE A CA 1
ATOM 1132 C C . PHE A 1 146 ? 22.123 3.717 -2.034 1.00 94.12 146 PHE A C 1
ATOM 1134 O O . PHE A 1 146 ? 21.581 3.857 -3.135 1.00 94.12 146 PHE A O 1
ATOM 1141 N N . ASP A 1 147 ? 22.144 4.666 -1.094 1.00 91.50 147 ASP A N 1
ATOM 1142 C CA . ASP A 1 147 ? 21.516 5.989 -1.225 1.00 91.50 147 ASP A CA 1
ATOM 1143 C C . ASP A 1 147 ? 19.999 5.929 -1.504 1.00 91.50 147 ASP A C 1
ATOM 1145 O O . ASP A 1 147 ? 19.421 6.793 -2.164 1.00 91.50 147 ASP A O 1
ATOM 1149 N N . GLY A 1 148 ? 19.318 4.892 -1.003 1.00 91.62 148 GLY A N 1
ATOM 1150 C CA . GLY A 1 148 ? 17.884 4.687 -1.226 1.00 91.62 148 GLY A CA 1
ATOM 1151 C C . GLY A 1 148 ? 17.021 5.864 -0.754 1.00 91.62 148 GLY A C 1
ATOM 1152 O O . GLY A 1 148 ? 15.998 6.175 -1.374 1.00 91.62 148 GLY A O 1
ATOM 1153 N N . MET A 1 149 ? 17.452 6.583 0.285 1.00 91.62 149 MET A N 1
ATOM 1154 C CA . MET A 1 149 ? 16.761 7.771 0.788 1.00 91.62 149 MET A CA 1
ATOM 1155 C C . MET A 1 149 ? 16.610 8.853 -0.287 1.00 91.62 149 MET A C 1
ATOM 1157 O O . MET A 1 149 ? 15.523 9.417 -0.422 1.00 91.62 149 MET A O 1
ATOM 1161 N N . SER A 1 150 ? 17.641 9.087 -1.104 1.00 93.31 150 SER A N 1
ATOM 1162 C CA . SER A 1 150 ? 17.603 10.084 -2.186 1.00 93.31 150 SER A CA 1
ATOM 1163 C C . SER A 1 150 ? 16.604 9.735 -3.291 1.00 93.31 150 SER A C 1
ATOM 1165 O O . SER A 1 150 ? 16.124 10.619 -4.001 1.00 93.31 150 SER A O 1
ATOM 1167 N N . PHE A 1 151 ? 16.245 8.457 -3.416 1.00 90.50 151 PHE A N 1
ATOM 1168 C CA . PHE A 1 151 ? 15.295 7.959 -4.410 1.00 90.50 151 PHE A CA 1
ATOM 1169 C C . PHE A 1 151 ? 13.900 7.686 -3.833 1.00 90.50 151 PHE A C 1
ATOM 1171 O O . PHE A 1 151 ? 13.037 7.168 -4.539 1.00 90.50 151 PHE A O 1
ATOM 1178 N N . GLY A 1 152 ? 13.652 8.049 -2.569 1.00 90.50 152 GLY A N 1
ATOM 1179 C CA . GLY A 1 152 ? 12.347 7.874 -1.928 1.00 90.50 152 GLY A CA 1
ATOM 1180 C C . GLY A 1 152 ? 12.066 6.450 -1.443 1.00 90.50 152 GLY A C 1
ATOM 1181 O O . GLY A 1 152 ? 10.904 6.110 -1.224 1.00 90.50 152 GLY A O 1
ATOM 1182 N N . VAL A 1 153 ? 13.102 5.622 -1.257 1.00 93.69 153 VAL A N 1
ATOM 1183 C CA . VAL A 1 153 ? 12.977 4.292 -0.631 1.00 93.69 153 VAL A CA 1
ATOM 1184 C C . VAL A 1 153 ? 12.621 4.415 0.852 1.00 93.69 153 VAL A C 1
ATOM 1186 O O . VAL A 1 153 ? 11.865 3.597 1.366 1.00 93.69 153 VAL A O 1
ATOM 1189 N N . GLY A 1 154 ? 13.128 5.449 1.528 1.00 92.81 154 GLY A N 1
ATOM 1190 C CA . GLY A 1 154 ? 12.948 5.639 2.972 1.00 92.81 154 GLY A CA 1
ATOM 1191 C C . GLY A 1 154 ? 13.951 4.877 3.842 1.00 92.81 154 GLY A C 1
ATOM 1192 O O . GLY A 1 154 ? 13.773 4.838 5.052 1.00 92.81 154 GLY A O 1
ATOM 1193 N N . ASP A 1 155 ? 14.989 4.295 3.236 1.00 93.50 155 ASP A N 1
ATOM 1194 C CA . ASP A 1 155 ? 16.116 3.630 3.903 1.00 93.50 155 ASP A CA 1
ATOM 1195 C C . ASP A 1 155 ? 17.377 3.723 3.010 1.00 93.50 155 ASP A C 1
ATOM 1197 O O . ASP A 1 155 ? 17.280 4.131 1.849 1.00 93.50 155 ASP A O 1
ATOM 1201 N N . GLU A 1 156 ? 18.557 3.364 3.521 1.00 94.75 156 GLU A N 1
ATOM 1202 C CA . GLU A 1 156 ? 19.840 3.363 2.788 1.00 94.75 156 GLU A CA 1
ATOM 1203 C C . GLU A 1 156 ? 19.827 2.435 1.567 1.00 94.75 156 GLU A C 1
ATOM 1205 O O . GLU A 1 156 ? 20.466 2.713 0.549 1.00 94.75 156 GLU A O 1
ATOM 1210 N N . SER A 1 157 ? 19.068 1.345 1.648 1.00 94.62 157 SER A N 1
ATOM 1211 C CA . SER A 1 157 ? 18.865 0.398 0.557 1.00 94.62 157 SER A CA 1
ATOM 1212 C C . SER A 1 157 ? 17.459 -0.182 0.601 1.00 94.62 157 SER A C 1
ATOM 1214 O O . SER A 1 157 ? 16.888 -0.310 1.680 1.00 94.62 157 SER A O 1
ATOM 1216 N N . GLY A 1 158 ? 16.917 -0.571 -0.549 1.00 95.38 158 GLY A N 1
ATOM 1217 C CA . GLY A 1 158 ? 15.600 -1.201 -0.633 1.00 95.38 158 GLY A CA 1
ATOM 1218 C C . GLY A 1 158 ? 14.908 -0.949 -1.964 1.00 95.38 158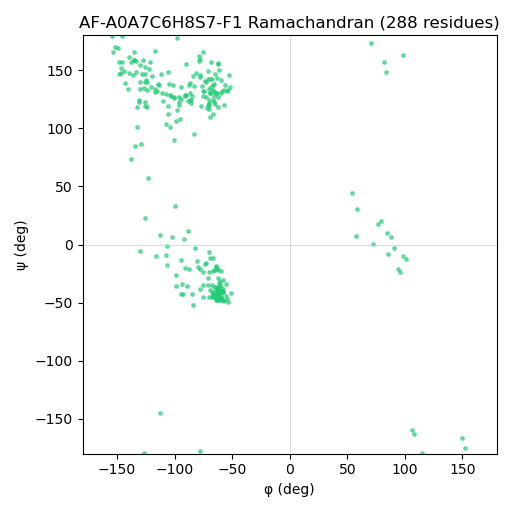 GLY A C 1
ATOM 1219 O O . GLY A 1 158 ? 15.479 -0.355 -2.888 1.00 95.38 158 GLY A O 1
ATOM 1220 N N . TYR A 1 159 ? 13.668 -1.412 -2.069 1.00 96.44 159 TYR A N 1
ATOM 1221 C CA . TYR A 1 159 ? 12.860 -1.235 -3.269 1.00 96.44 159 TYR A CA 1
ATOM 1222 C C . TYR A 1 159 ? 12.085 0.087 -3.266 1.00 96.44 159 TYR A C 1
ATOM 1224 O O . TYR A 1 159 ? 11.449 0.477 -2.285 1.00 96.44 159 TYR A O 1
ATOM 1232 N N . LEU A 1 160 ? 12.082 0.751 -4.420 1.00 96.25 160 LEU A N 1
ATOM 1233 C CA . LEU A 1 160 ? 11.086 1.752 -4.780 1.00 96.25 160 LEU A CA 1
ATOM 1234 C C . LEU A 1 160 ? 10.027 1.086 -5.657 1.00 96.25 160 LEU A C 1
ATOM 1236 O O . LEU A 1 160 ? 10.313 0.668 -6.785 1.00 96.25 160 LEU A O 1
ATOM 1240 N N . TYR A 1 161 ? 8.797 1.026 -5.158 1.00 96.62 161 TYR A N 1
ATOM 1241 C CA . TYR A 1 161 ? 7.649 0.555 -5.920 1.00 96.62 161 TYR A CA 1
ATOM 1242 C C . TYR A 1 161 ? 7.002 1.741 -6.618 1.00 96.62 161 TYR A C 1
ATOM 1244 O O . TYR A 1 161 ? 6.687 2.748 -5.987 1.00 96.62 161 TYR A O 1
ATOM 1252 N N . GLN A 1 162 ? 6.791 1.634 -7.924 1.00 95.81 162 GLN A N 1
ATOM 1253 C CA . GLN A 1 162 ? 6.142 2.662 -8.729 1.00 95.81 162 GLN A CA 1
ATOM 1254 C C . GLN A 1 162 ? 4.950 2.059 -9.463 1.00 95.81 162 GLN A C 1
ATOM 1256 O O . GLN A 1 162 ? 5.011 0.933 -9.960 1.00 95.81 162 GLN A O 1
ATOM 1261 N N . ALA A 1 163 ? 3.871 2.823 -9.561 1.00 96.06 163 ALA A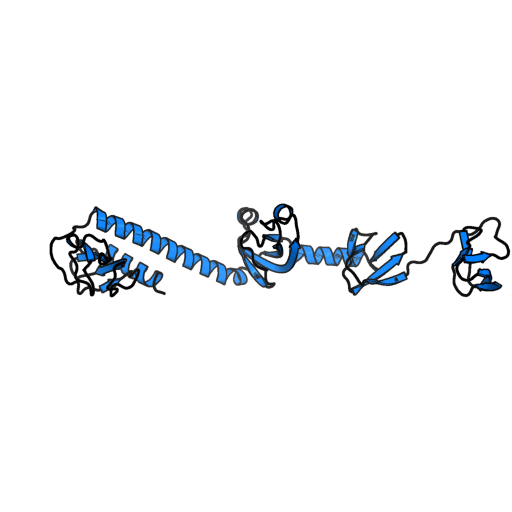 N 1
ATOM 1262 C CA . ALA A 1 163 ? 2.699 2.462 -10.333 1.00 96.06 163 ALA A CA 1
ATOM 1263 C C . ALA A 1 163 ? 2.277 3.606 -11.248 1.00 96.06 163 ALA A C 1
ATOM 1265 O O . ALA A 1 163 ? 2.287 4.778 -10.870 1.00 96.06 163 ALA A O 1
ATOM 1266 N N . TYR A 1 164 ? 1.883 3.228 -12.456 1.00 95.12 164 TYR A N 1
ATOM 1267 C CA . TYR A 1 164 ? 1.217 4.085 -13.419 1.00 95.12 164 TYR A CA 1
ATOM 1268 C C . TYR A 1 164 ? -0.267 3.763 -13.370 1.00 95.12 164 TYR A C 1
ATOM 1270 O O . TYR A 1 164 ? -0.677 2.605 -13.504 1.00 95.12 164 TYR A O 1
ATOM 1278 N N . CYS A 1 165 ? -1.066 4.794 -13.161 1.00 95.81 165 CYS A N 1
ATOM 1279 C CA . CYS A 1 165 ? -2.451 4.688 -12.767 1.00 95.81 165 CYS A CA 1
ATOM 1280 C C . CYS A 1 165 ? -3.353 5.544 -13.648 1.00 95.81 165 CYS A C 1
ATOM 1282 O O . CYS A 1 165 ? -2.956 6.591 -14.167 1.00 95.81 165 CYS A O 1
ATOM 1284 N N . ARG A 1 166 ? -4.611 5.121 -13.724 1.00 94.81 166 ARG A N 1
ATOM 1285 C CA . ARG A 1 166 ? -5.736 5.935 -14.188 1.00 94.81 166 ARG A CA 1
ATOM 1286 C C . ARG A 1 166 ? -6.737 6.127 -13.061 1.00 94.81 166 ARG A C 1
ATOM 1288 O O . ARG A 1 166 ? -6.688 5.408 -12.065 1.00 94.81 166 ARG A O 1
ATOM 1295 N N . GLU A 1 167 ? -7.660 7.060 -13.244 1.00 94.81 167 GLU A N 1
ATOM 1296 C CA . GLU A 1 167 ? -8.817 7.182 -12.362 1.00 94.81 167 GLU A CA 1
ATOM 1297 C C . GLU A 1 167 ? -9.598 5.859 -12.325 1.00 94.81 167 GLU A C 1
ATOM 1299 O O . GLU A 1 167 ? -9.812 5.206 -13.360 1.00 94.81 167 GLU A O 1
ATOM 1304 N N . ALA A 1 168 ? -9.947 5.427 -11.114 1.00 93.12 168 ALA A N 1
ATOM 1305 C CA . ALA A 1 168 ? -10.745 4.229 -10.920 1.00 93.12 168 ALA A CA 1
ATOM 1306 C C . ALA A 1 168 ? -12.196 4.502 -11.317 1.00 93.12 168 ALA A C 1
ATOM 1308 O O . ALA A 1 168 ? -12.755 5.556 -11.011 1.00 93.12 168 ALA A O 1
ATOM 1309 N N . THR A 1 169 ? -12.833 3.530 -11.967 1.00 92.06 169 THR A N 1
ATOM 1310 C CA . THR A 1 169 ? -14.278 3.621 -12.201 1.00 92.06 169 THR A CA 1
ATOM 1311 C C . THR A 1 169 ? -15.041 3.492 -10.874 1.00 92.06 169 THR A C 1
ATOM 1313 O O . THR A 1 169 ? -14.524 2.900 -9.920 1.00 92.06 169 THR A O 1
ATOM 1316 N N . PRO A 1 170 ? -16.288 3.992 -10.783 1.00 89.62 170 PRO A N 1
ATOM 1317 C CA . PRO A 1 170 ? -17.096 3.838 -9.574 1.00 89.62 170 PRO A CA 1
ATOM 1318 C C . PRO A 1 170 ? -17.263 2.377 -9.128 1.00 89.62 170 PRO A C 1
ATOM 1320 O O . PRO A 1 170 ? -17.286 2.107 -7.930 1.00 89.62 170 PRO A O 1
ATOM 1323 N N . GLU A 1 171 ? -17.333 1.439 -10.077 1.00 89.25 171 GLU A N 1
ATOM 1324 C CA . GLU A 1 171 ? -17.448 -0.001 -9.815 1.00 89.25 171 GLU A CA 1
ATOM 1325 C C . GLU A 1 171 ? -16.155 -0.587 -9.233 1.00 89.25 171 GLU A C 1
ATOM 1327 O O . GLU A 1 171 ? -16.198 -1.300 -8.233 1.00 89.25 171 GLU A O 1
ATOM 1332 N N . GLU A 1 172 ? -14.999 -0.232 -9.803 1.00 89.38 172 GLU A N 1
ATOM 1333 C CA . GLU A 1 172 ? -13.680 -0.629 -9.291 1.00 89.38 172 GLU A CA 1
ATOM 1334 C C . GLU A 1 172 ? -13.428 -0.060 -7.883 1.00 89.38 172 GLU A C 1
ATOM 1336 O O . GLU A 1 172 ? -12.872 -0.740 -7.021 1.00 89.38 172 GLU A O 1
ATOM 1341 N N . ALA A 1 173 ? -13.870 1.173 -7.619 1.00 90.44 173 ALA A N 1
ATOM 1342 C CA . ALA A 1 173 ? -13.694 1.840 -6.330 1.00 90.44 173 ALA A CA 1
ATOM 1343 C C . ALA A 1 173 ? -14.677 1.371 -5.240 1.00 90.44 173 ALA A C 1
ATOM 1345 O O . ALA A 1 173 ? -14.393 1.538 -4.049 1.00 90.44 173 ALA A O 1
ATOM 1346 N N . ALA A 1 174 ? -15.822 0.785 -5.611 1.00 88.50 174 ALA A N 1
ATOM 1347 C CA . ALA A 1 174 ? -16.886 0.416 -4.675 1.00 88.50 174 ALA A CA 1
ATOM 1348 C C . ALA A 1 174 ? -16.424 -0.497 -3.517 1.00 88.50 174 ALA A C 1
ATOM 1350 O O . ALA A 1 174 ? -16.760 -0.193 -2.369 1.00 88.50 174 ALA A O 1
ATOM 1351 N N . PRO A 1 175 ? -15.609 -1.551 -3.737 1.00 89.88 175 PRO A N 1
ATOM 1352 C CA . PRO A 1 175 ? -15.128 -2.401 -2.648 1.00 89.88 175 PRO A CA 1
ATOM 1353 C C . PRO A 1 175 ? -14.274 -1.641 -1.628 1.00 89.88 175 PRO A C 1
ATOM 1355 O O . PRO A 1 175 ? -14.363 -1.896 -0.425 1.00 89.88 175 PRO A O 1
ATOM 1358 N N . LEU A 1 176 ? -13.451 -0.695 -2.090 1.00 88.94 176 LEU A N 1
ATOM 1359 C CA . LEU A 1 176 ? -12.552 0.060 -1.219 1.00 88.94 176 LEU A CA 1
ATOM 1360 C C . LEU A 1 176 ? -13.309 1.151 -0.452 1.00 88.94 176 LEU A C 1
ATOM 1362 O O . LEU A 1 176 ? -13.080 1.312 0.748 1.00 88.94 176 LEU A O 1
ATOM 1366 N N . LYS A 1 177 ? -14.278 1.809 -1.104 1.00 88.56 177 LYS A N 1
ATOM 1367 C CA . LYS A 1 177 ? -15.231 2.728 -0.459 1.00 88.56 177 LYS A CA 1
ATOM 1368 C C . LYS A 1 177 ? -16.020 2.034 0.650 1.00 88.56 177 LYS A C 1
ATOM 1370 O O . LYS A 1 177 ? -16.082 2.543 1.765 1.00 88.56 177 LYS A O 1
ATOM 1375 N N . GLU A 1 178 ? -16.557 0.846 0.378 1.00 89.12 178 GLU A N 1
ATOM 1376 C CA . GLU A 1 178 ? -17.309 0.073 1.371 1.00 89.12 178 GLU A CA 1
ATOM 1377 C C . GLU A 1 178 ? -16.431 -0.341 2.553 1.00 89.12 178 GLU A C 1
ATOM 1379 O O . GLU A 1 178 ? -16.823 -0.204 3.713 1.00 89.12 178 GLU A O 1
ATOM 1384 N N . LYS A 1 179 ? -15.215 -0.821 2.271 1.00 89.19 179 LYS A N 1
ATOM 1385 C CA . LYS A 1 179 ? -14.260 -1.200 3.315 1.00 89.19 179 LYS A CA 1
ATOM 1386 C C . LYS A 1 179 ? -13.921 -0.009 4.212 1.00 89.19 179 LYS A C 1
ATOM 1388 O O . LYS A 1 179 ? -13.914 -0.167 5.430 1.00 89.19 179 LYS A O 1
ATOM 1393 N N . LYS A 1 180 ? -13.671 1.167 3.630 1.00 89.56 180 LYS A N 1
ATOM 1394 C CA . LYS A 1 180 ? -13.419 2.397 4.389 1.00 89.56 180 LYS A CA 1
ATOM 1395 C C . LYS A 1 180 ? -14.613 2.808 5.233 1.00 89.56 180 LYS A C 1
ATOM 1397 O O . LYS A 1 180 ? -14.430 3.015 6.426 1.00 89.56 180 LYS A O 1
ATOM 1402 N N . ARG A 1 181 ? -15.820 2.825 4.658 1.00 89.19 181 ARG A N 1
ATOM 1403 C CA . ARG A 1 181 ? -17.045 3.149 5.399 1.00 89.19 181 ARG A CA 1
ATOM 1404 C C . ARG A 1 181 ? -17.202 2.249 6.623 1.00 89.19 181 ARG A C 1
ATOM 1406 O O . ARG A 1 181 ? -17.397 2.749 7.721 1.00 89.19 181 ARG A O 1
ATOM 1413 N N . LYS A 1 182 ? -17.008 0.936 6.466 1.00 88.12 182 LYS A N 1
ATOM 1414 C CA . LYS A 1 182 ? -17.055 -0.010 7.593 1.00 88.12 182 LYS A CA 1
ATOM 1415 C C . LYS A 1 182 ? -15.970 0.250 8.640 1.00 88.12 182 LYS A C 1
ATOM 1417 O O . LYS A 1 182 ? -16.224 0.089 9.828 1.00 88.12 182 LYS A O 1
ATOM 1422 N N . ILE A 1 183 ? -14.754 0.614 8.226 1.00 88.69 183 ILE A N 1
ATOM 1423 C CA . ILE A 1 183 ? -13.665 0.958 9.157 1.00 88.69 183 ILE A CA 1
ATOM 1424 C C . ILE A 1 183 ? -14.001 2.239 9.925 1.00 88.69 183 ILE A C 1
ATOM 1426 O O . ILE A 1 183 ? -13.805 2.286 11.137 1.00 88.69 183 ILE A O 1
ATOM 1430 N N . GLU A 1 184 ? -14.523 3.257 9.246 1.00 89.81 184 GLU A N 1
ATOM 1431 C CA . GLU A 1 184 ? -14.943 4.522 9.851 1.00 89.81 184 GLU A CA 1
ATOM 1432 C C . GLU A 1 184 ? -16.120 4.328 10.808 1.00 89.81 184 GLU A C 1
ATOM 1434 O O . GLU A 1 184 ? -16.066 4.824 11.929 1.00 89.81 184 GLU A O 1
ATOM 1439 N N . GLU A 1 185 ? -17.126 3.542 10.425 1.00 89.94 185 GLU A N 1
ATOM 1440 C CA . GLU A 1 185 ? -18.253 3.165 11.286 1.00 89.94 185 GLU A CA 1
ATOM 1441 C C . GLU A 1 185 ? -17.774 2.417 12.534 1.00 89.94 185 GLU A C 1
ATOM 1443 O O . GLU A 1 185 ? -18.164 2.767 13.647 1.00 89.94 185 GLU A O 1
ATOM 1448 N N . LYS A 1 186 ? -16.868 1.441 12.381 1.00 89.44 186 LYS A N 1
ATOM 1449 C CA . LYS A 1 186 ? -16.267 0.728 13.519 1.00 89.44 186 LYS A CA 1
ATOM 1450 C C . LYS A 1 186 ? -15.447 1.657 14.410 1.00 89.44 186 LYS A C 1
ATOM 1452 O O . LYS A 1 186 ? -15.508 1.539 15.630 1.00 89.44 186 LYS A O 1
ATOM 1457 N N . LYS A 1 187 ? -14.686 2.585 13.825 1.00 89.94 187 LYS A N 1
ATOM 1458 C CA . LYS A 1 187 ? -13.897 3.566 14.579 1.00 89.94 187 LYS A CA 1
ATOM 1459 C C . LYS A 1 187 ? -14.803 4.522 15.354 1.00 89.94 187 LYS A C 1
ATOM 1461 O O . LYS A 1 187 ? -14.555 4.744 16.532 1.00 89.94 187 LYS A O 1
ATOM 1466 N N . ALA A 1 188 ? -15.859 5.034 14.723 1.00 90.56 188 ALA A N 1
ATOM 1467 C CA . ALA A 1 188 ? -16.849 5.892 15.364 1.00 90.56 188 ALA A CA 1
ATOM 1468 C C . ALA A 1 188 ? -17.568 5.159 16.505 1.00 90.56 188 ALA A C 1
ATOM 1470 O O . ALA A 1 188 ? -17.650 5.692 17.607 1.00 90.56 188 ALA A O 1
ATOM 1471 N N . ALA A 1 189 ? -17.994 3.912 16.279 1.00 90.31 189 ALA A N 1
ATOM 1472 C CA . ALA A 1 189 ? -18.609 3.070 17.304 1.00 90.31 189 ALA A CA 1
ATOM 1473 C C . ALA A 1 189 ? -17.653 2.790 18.479 1.00 90.31 189 ALA A C 1
ATOM 1475 O O . ALA A 1 189 ? -18.071 2.803 19.634 1.00 90.31 189 ALA A O 1
ATOM 1476 N N . ALA A 1 190 ? -16.360 2.579 18.209 1.00 89.75 190 ALA A N 1
ATOM 1477 C CA . ALA A 1 190 ? -15.351 2.408 19.252 1.00 89.75 190 ALA A CA 1
ATOM 1478 C C . ALA A 1 190 ? -15.130 3.695 20.066 1.00 89.75 190 ALA A C 1
ATOM 1480 O O . ALA A 1 190 ? -15.048 3.629 21.290 1.00 89.75 190 ALA A O 1
ATOM 1481 N N . THR A 1 191 ? -15.071 4.863 19.417 1.00 92.12 191 THR A N 1
ATOM 1482 C CA . THR A 1 191 ? -14.989 6.158 20.114 1.00 92.12 191 THR A CA 1
ATOM 1483 C C . THR A 1 191 ? -16.224 6.403 20.978 1.00 92.12 191 THR A C 1
ATOM 1485 O O . THR A 1 191 ? -16.088 6.738 22.152 1.00 92.12 191 THR A O 1
ATOM 1488 N N . GLU A 1 192 ? -17.416 6.156 20.435 1.00 92.75 192 GLU A N 1
ATOM 1489 C CA . GLU A 1 192 ? -18.680 6.276 21.166 1.00 92.75 192 GLU A CA 1
ATOM 1490 C C . GLU A 1 192 ? -18.718 5.348 22.392 1.00 92.75 192 GLU A C 1
ATOM 1492 O O . GLU A 1 192 ? -19.159 5.749 23.470 1.00 92.75 192 GLU A O 1
ATOM 1497 N N . LEU A 1 193 ? -18.210 4.120 22.263 1.00 92.56 193 LEU A N 1
ATOM 1498 C CA . LEU A 1 193 ? -18.121 3.180 23.376 1.00 92.56 193 LEU A CA 1
ATOM 1499 C C . LEU A 1 193 ? -17.235 3.719 24.509 1.00 92.56 193 LEU A C 1
ATOM 1501 O O . LEU A 1 193 ? -17.634 3.656 25.671 1.00 92.56 193 LEU A O 1
ATOM 1505 N N . GLU A 1 194 ? -16.064 4.277 24.192 1.00 91.81 194 GLU A N 1
ATOM 1506 C CA . GLU A 1 194 ? -15.167 4.878 25.192 1.00 91.81 194 GLU A CA 1
ATOM 1507 C C . GLU A 1 194 ? -15.788 6.104 25.885 1.00 91.81 194 GLU A C 1
ATOM 1509 O O . GLU A 1 194 ? -15.629 6.292 27.099 1.00 91.81 194 GLU A O 1
ATOM 1514 N N . GLU A 1 195 ? -16.559 6.913 25.155 1.00 93.44 195 GLU A N 1
ATOM 1515 C CA . GLU A 1 195 ? -17.323 8.026 25.731 1.00 93.44 195 GLU A CA 1
ATOM 1516 C C . GLU A 1 195 ? -18.399 7.533 26.707 1.00 93.44 195 GLU A C 1
ATOM 1518 O O . GLU A 1 195 ? -18.550 8.085 27.805 1.00 93.44 195 GLU A O 1
ATOM 1523 N N . ILE A 1 196 ? -19.115 6.460 26.352 1.00 93.00 196 ILE A N 1
ATOM 1524 C CA . ILE A 1 196 ? -20.107 5.832 27.231 1.00 93.00 196 ILE A CA 1
ATOM 1525 C C . ILE A 1 196 ? -19.429 5.285 28.493 1.00 93.00 196 ILE A C 1
ATOM 1527 O O . ILE A 1 196 ? -19.887 5.586 29.597 1.00 93.00 196 ILE A O 1
ATOM 1531 N N . LYS A 1 197 ? -18.312 4.552 28.367 1.00 92.81 197 LYS A N 1
ATOM 1532 C CA . LYS A 1 197 ? -17.543 4.054 29.526 1.00 92.81 197 LYS A CA 1
ATOM 1533 C C . LYS A 1 197 ? -17.168 5.185 30.474 1.00 92.81 197 LYS A C 1
ATOM 1535 O O . LYS A 1 197 ? -17.398 5.098 31.680 1.00 92.81 197 LYS A O 1
ATOM 1540 N N . THR A 1 198 ? -16.617 6.263 29.922 1.00 92.62 198 THR A N 1
ATOM 1541 C CA . THR A 1 198 ? -16.187 7.433 30.696 1.00 92.62 198 THR A CA 1
ATOM 1542 C C . THR A 1 198 ? -17.369 8.095 31.401 1.00 92.62 198 THR A C 1
ATOM 1544 O O . THR A 1 198 ? -17.271 8.468 32.572 1.00 92.62 198 THR A O 1
ATOM 1547 N N . THR A 1 199 ? -18.509 8.195 30.716 1.00 92.81 199 THR A N 1
ATOM 1548 C CA . THR A 1 199 ? -19.747 8.759 31.267 1.00 92.81 199 THR A CA 1
ATOM 1549 C C . THR A 1 199 ? -20.268 7.925 32.436 1.00 92.81 199 THR A C 1
ATOM 1551 O O . THR A 1 199 ? -20.555 8.490 33.491 1.00 92.81 199 THR A O 1
ATOM 1554 N N . ILE A 1 200 ? -20.331 6.595 32.302 1.00 92.81 200 ILE A N 1
ATOM 1555 C CA . ILE A 1 200 ? -20.798 5.709 33.378 1.00 92.81 200 ILE A CA 1
ATOM 1556 C C . ILE A 1 200 ? -19.819 5.708 34.558 1.00 92.81 200 ILE A C 1
ATOM 1558 O O . ILE A 1 200 ? -20.256 5.797 35.701 1.00 92.81 200 ILE A O 1
ATOM 1562 N N . LYS A 1 201 ? -18.500 5.696 34.323 1.00 92.38 201 LYS A N 1
ATOM 1563 C CA . LYS A 1 201 ? -17.508 5.780 35.413 1.00 92.38 201 LYS A CA 1
ATOM 1564 C C . LYS A 1 201 ? -17.607 7.085 36.211 1.00 92.38 201 LYS A C 1
ATOM 1566 O O . LYS A 1 201 ? -17.363 7.081 37.415 1.00 92.38 201 LYS A O 1
ATOM 1571 N N . LYS A 1 202 ? -17.922 8.202 35.544 1.00 92.81 202 LYS A N 1
ATOM 1572 C CA . LYS A 1 202 ? -17.968 9.538 36.160 1.00 92.81 202 LYS A CA 1
ATOM 1573 C C . LYS A 1 202 ? -19.303 9.847 36.838 1.00 92.81 202 LYS A C 1
ATOM 1575 O O . LYS A 1 202 ? -19.307 10.446 37.908 1.00 92.81 202 LYS A O 1
ATOM 1580 N N . ASN A 1 203 ? -20.412 9.486 36.195 1.00 92.56 203 ASN A N 1
ATOM 1581 C CA . ASN A 1 203 ? -21.761 9.865 36.623 1.00 92.56 203 ASN A CA 1
ATOM 1582 C C . ASN A 1 203 ? -22.539 8.700 37.251 1.00 92.56 203 ASN A C 1
ATOM 1584 O O . ASN A 1 203 ? -23.557 8.930 37.899 1.00 92.56 203 ASN A O 1
ATOM 1588 N N . GLY A 1 204 ? -22.097 7.462 37.029 1.00 91.31 204 GLY A N 1
ATOM 1589 C CA . GLY A 1 204 ? -22.712 6.269 37.587 1.00 91.31 204 GLY A CA 1
ATOM 1590 C C . GLY A 1 204 ? -22.344 6.043 39.048 1.00 91.31 204 GLY A C 1
ATOM 1591 O O . GLY A 1 204 ? -21.342 6.536 39.569 1.00 91.31 204 GLY A O 1
ATOM 1592 N N . GLU A 1 205 ? -23.174 5.253 39.713 1.00 93.38 205 GLU A N 1
ATOM 1593 C CA . GLU A 1 205 ? -22.939 4.815 41.080 1.00 93.38 205 GLU A CA 1
ATOM 1594 C C . GLU A 1 205 ? -22.014 3.592 41.071 1.00 93.38 205 GLU A C 1
ATOM 1596 O O . GLU A 1 205 ? -22.225 2.655 40.300 1.00 93.38 205 GLU A O 1
ATOM 1601 N N . ARG A 1 206 ? -21.022 3.563 41.967 1.00 93.44 206 ARG A N 1
ATOM 1602 C CA . ARG A 1 206 ? -20.272 2.344 42.298 1.00 93.44 206 ARG A CA 1
ATOM 1603 C C . ARG A 1 206 ? -20.811 1.779 43.616 1.00 93.44 206 ARG A C 1
ATOM 1605 O O . ARG A 1 206 ? -20.326 2.182 44.676 1.00 93.44 206 ARG A O 1
ATOM 1612 N N . PRO A 1 207 ? -21.825 0.898 43.585 1.00 91.25 207 PRO A N 1
ATOM 1613 C CA . PRO A 1 207 ? -22.429 0.394 44.808 1.00 91.25 207 PRO A CA 1
ATOM 1614 C C . PRO A 1 207 ? -21.457 -0.527 45.547 1.00 91.25 207 PRO A C 1
ATOM 1616 O O . PRO A 1 207 ? -20.738 -1.316 44.933 1.00 91.25 207 PRO A O 1
ATOM 1619 N N . VAL A 1 208 ? -21.458 -0.455 46.876 1.00 89.38 208 VAL A N 1
ATOM 1620 C CA . VAL A 1 208 ? -20.742 -1.420 47.718 1.00 89.38 208 VAL A CA 1
ATOM 1621 C C . VAL A 1 208 ? -21.547 -2.718 47.753 1.00 89.38 208 VAL A C 1
ATOM 1623 O O . VAL A 1 208 ? -22.773 -2.688 47.875 1.00 89.38 208 VAL A O 1
ATOM 1626 N N . GLY A 1 209 ? -20.882 -3.863 47.628 1.00 89.25 209 GLY A N 1
ATOM 1627 C CA . GLY A 1 209 ? -21.542 -5.163 47.693 1.00 89.25 209 GLY A CA 1
ATOM 1628 C C . GLY A 1 209 ? -20.838 -6.212 46.853 1.00 89.25 209 GLY A C 1
ATOM 1629 O O . GLY A 1 209 ? -19.706 -6.014 46.436 1.00 89.25 209 GLY A O 1
ATOM 1630 N N . ASN A 1 210 ? -21.519 -7.332 46.629 1.00 87.62 210 ASN A N 1
ATOM 1631 C CA . ASN A 1 210 ? -21.020 -8.419 45.802 1.00 87.62 210 ASN A CA 1
ATOM 1632 C C . ASN A 1 210 ? -22.138 -8.892 44.864 1.00 87.62 210 ASN A C 1
ATOM 1634 O O . ASN A 1 210 ? -22.911 -9.790 45.201 1.00 87.62 210 ASN A O 1
ATOM 1638 N N . TYR A 1 211 ? -22.270 -8.212 43.729 1.00 90.88 211 TYR A N 1
ATOM 1639 C CA . TYR A 1 211 ? -23.378 -8.361 42.791 1.00 90.88 211 TYR A CA 1
ATOM 1640 C C . TYR A 1 211 ? -23.116 -9.497 41.798 1.00 90.88 211 TYR A C 1
ATOM 1642 O O . TYR A 1 211 ? -22.003 -9.664 41.294 1.00 90.88 211 TYR A O 1
ATOM 1650 N N . ILE A 1 212 ? -24.157 -10.281 41.520 1.00 89.38 212 ILE A N 1
ATOM 1651 C CA . ILE A 1 212 ? -24.206 -11.230 40.404 1.00 89.38 212 ILE A CA 1
ATOM 1652 C C . ILE A 1 212 ? -25.128 -10.596 39.375 1.00 89.38 212 ILE A C 1
ATOM 1654 O O . ILE A 1 212 ? -26.281 -10.329 39.699 1.00 89.38 212 ILE A O 1
ATOM 1658 N N . LEU A 1 213 ? -24.603 -10.337 38.183 1.00 89.56 213 LEU A N 1
ATOM 1659 C CA . LEU A 1 213 ? -25.349 -9.707 37.100 1.00 89.56 213 LEU A CA 1
ATOM 1660 C C . LEU A 1 213 ? -25.920 -10.804 36.199 1.00 89.56 213 LEU A C 1
ATOM 1662 O O . LEU A 1 213 ? -25.166 -11.666 35.743 1.00 89.56 213 LEU A O 1
ATOM 1666 N N . ASP A 1 214 ? -27.231 -10.788 35.970 1.00 88.19 214 ASP A N 1
ATOM 1667 C CA . ASP A 1 214 ? -27.957 -11.786 35.164 1.00 88.19 214 ASP A CA 1
ATOM 1668 C C . ASP A 1 214 ? -28.532 -11.212 33.855 1.00 88.19 214 ASP A C 1
ATOM 1670 O O . ASP A 1 214 ? -29.278 -11.885 33.140 1.00 88.19 214 ASP A O 1
ATOM 1674 N N . GLY A 1 215 ? -28.162 -9.970 33.537 1.00 90.44 215 GLY A N 1
ATOM 1675 C CA . GLY A 1 215 ? -28.604 -9.249 32.350 1.00 90.44 215 GLY A CA 1
ATOM 1676 C C . GLY A 1 215 ? -27.900 -9.637 31.044 1.00 90.44 215 GLY A C 1
ATOM 1677 O O . GLY A 1 215 ? -27.029 -10.505 30.979 1.00 90.44 215 GLY A O 1
ATOM 1678 N N . GLU A 1 216 ? -28.282 -8.938 29.977 1.00 93.50 216 GLU A N 1
ATOM 1679 C CA . GLU A 1 216 ? -27.705 -9.079 28.637 1.00 93.50 216 GLU A CA 1
ATOM 1680 C C . GLU A 1 216 ? -26.281 -8.502 28.608 1.00 93.50 216 GLU A C 1
ATOM 1682 O O . GLU A 1 216 ? -26.089 -7.315 28.877 1.00 93.50 216 GLU A O 1
ATOM 1687 N N . VAL A 1 217 ? -25.285 -9.331 28.276 1.00 91.44 217 VAL A N 1
ATOM 1688 C CA . VAL A 1 217 ? -23.886 -8.901 28.131 1.00 91.44 217 VAL A CA 1
ATOM 1689 C C . VAL A 1 217 ? -23.657 -8.366 26.721 1.00 91.44 217 VAL A C 1
ATOM 1691 O O . VAL A 1 217 ? -23.892 -9.083 25.751 1.00 91.44 217 VAL A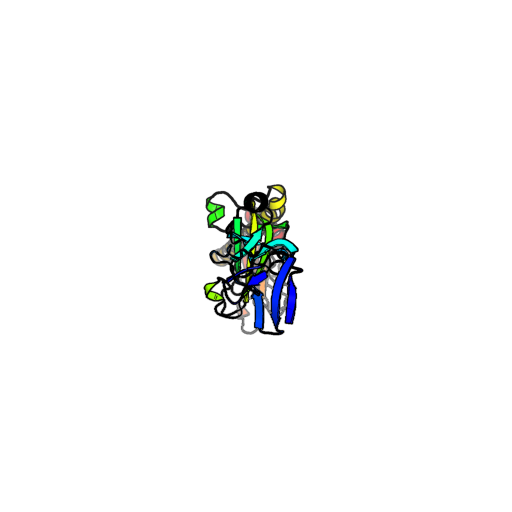 O 1
ATOM 1694 N N . VAL A 1 218 ? -23.172 -7.128 26.613 1.00 92.25 218 VAL A N 1
ATOM 1695 C CA . VAL A 1 218 ? -22.879 -6.461 25.332 1.00 92.25 218 VAL A CA 1
ATOM 1696 C C . VAL A 1 218 ? -21.530 -5.741 25.365 1.00 92.25 218 VAL A C 1
ATOM 1698 O O . VAL A 1 218 ? -21.018 -5.385 26.433 1.00 92.25 218 VAL A O 1
ATOM 1701 N N . CYS A 1 219 ? -20.965 -5.489 24.184 1.00 88.81 219 CYS A N 1
ATOM 1702 C CA . CYS A 1 219 ? -19.708 -4.776 23.961 1.00 88.81 219 CYS A CA 1
ATOM 1703 C C . CYS A 1 219 ? -18.535 -5.381 24.745 1.00 88.81 219 CYS A C 1
ATOM 1705 O O . CYS A 1 219 ? -17.749 -4.667 25.375 1.00 88.81 219 CYS A O 1
ATOM 1707 N N . GLU A 1 220 ? -18.431 -6.708 24.723 1.00 88.19 220 GLU A N 1
ATOM 1708 C CA . GLU A 1 220 ? -17.392 -7.446 25.431 1.00 88.19 220 GLU A CA 1
ATOM 1709 C C . GLU A 1 220 ? -16.012 -7.212 24.789 1.00 88.19 220 GLU A C 1
ATOM 1711 O O . GLU A 1 220 ? -15.702 -7.677 23.689 1.00 88.19 220 GLU A O 1
ATOM 1716 N N . GLN A 1 221 ? -15.148 -6.488 25.499 1.00 82.44 221 GLN A N 1
ATOM 1717 C CA . GLN A 1 221 ? -13.757 -6.272 25.122 1.00 82.44 221 GLN A CA 1
ATOM 1718 C C . GLN A 1 221 ? -12.846 -7.133 25.990 1.00 82.44 221 GLN A C 1
ATOM 1720 O O . GLN A 1 221 ? -12.543 -6.782 27.127 1.00 82.44 221 GLN A O 1
ATOM 1725 N N . GLY A 1 222 ? -12.378 -8.250 25.432 1.00 72.94 222 GLY A N 1
ATOM 1726 C CA . GLY A 1 222 ? -11.684 -9.289 26.198 1.00 72.94 222 GLY A CA 1
ATOM 1727 C C . GLY A 1 222 ? -12.676 -10.219 26.898 1.00 72.94 222 GLY A C 1
ATOM 1728 O O . GLY A 1 222 ? -13.820 -9.856 27.102 1.00 72.94 222 GLY A O 1
ATOM 1729 N N . GLN A 1 223 ? -12.254 -11.439 27.228 1.00 68.12 223 GLN A N 1
ATOM 1730 C CA . GLN A 1 223 ? -13.171 -12.443 27.775 1.00 68.12 223 GLN A CA 1
ATOM 1731 C C . GLN A 1 223 ? -13.614 -12.078 29.203 1.00 68.12 223 GLN A C 1
ATOM 1733 O O . GLN A 1 223 ? -12.788 -12.082 30.116 1.00 68.12 223 GLN A O 1
ATOM 1738 N N . HIS A 1 224 ? -14.908 -11.839 29.420 1.00 66.88 224 HIS A N 1
ATOM 1739 C CA . HIS A 1 224 ? -15.513 -11.584 30.734 1.00 66.88 224 HIS A CA 1
ATOM 1740 C C . HIS A 1 224 ? -15.371 -12.784 31.687 1.00 66.88 224 HIS A C 1
ATOM 1742 O O . HIS A 1 224 ? -15.385 -12.638 32.909 1.00 66.88 224 HIS A O 1
ATOM 1748 N N . THR A 1 225 ? -15.167 -13.982 31.131 1.00 64.38 225 THR A N 1
ATOM 1749 C CA . THR A 1 225 ? -14.873 -15.220 31.868 1.00 64.38 225 THR A CA 1
ATOM 1750 C C . THR A 1 225 ? -13.401 -15.365 32.257 1.00 64.38 225 THR A C 1
ATOM 1752 O O . THR A 1 225 ? -13.029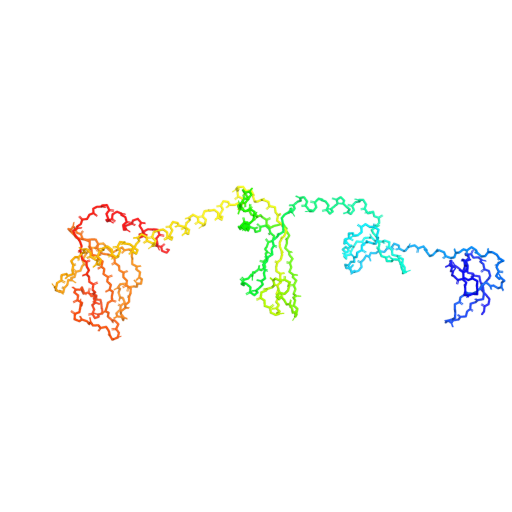 -16.354 32.893 1.00 64.38 225 THR A O 1
ATOM 1755 N N . LYS A 1 226 ? -12.529 -14.433 31.855 1.00 71.25 226 LYS A N 1
ATOM 1756 C CA . LYS A 1 226 ? -11.095 -14.526 32.127 1.00 71.25 226 LYS A CA 1
ATOM 1757 C C . LYS A 1 226 ? -10.826 -14.327 33.618 1.00 71.25 226 LYS A C 1
ATOM 1759 O O . LYS A 1 226 ? -11.137 -13.289 34.195 1.00 71.25 226 LYS A O 1
ATOM 1764 N N . ILE A 1 227 ? -10.196 -15.327 34.224 1.00 67.06 227 ILE A N 1
ATOM 1765 C CA . ILE A 1 227 ? -9.934 -15.365 35.668 1.00 67.06 227 ILE A CA 1
ATOM 1766 C C . ILE A 1 227 ? -8.727 -14.519 36.110 1.00 67.06 227 ILE A C 1
ATOM 1768 O O . ILE A 1 227 ? -8.652 -14.162 37.277 1.00 67.06 227 ILE A O 1
ATOM 1772 N N . TYR A 1 228 ? -7.819 -14.174 35.188 1.00 68.00 228 TYR A N 1
ATOM 1773 C CA . TYR A 1 228 ? -6.562 -13.448 35.456 1.00 68.00 228 TYR A CA 1
ATOM 1774 C C . TYR A 1 228 ? -6.643 -11.941 35.150 1.00 68.00 228 TYR A C 1
ATOM 1776 O O . TYR A 1 228 ? -5.679 -11.352 34.660 1.00 68.00 228 TYR A O 1
ATOM 1784 N N . GLY A 1 229 ? -7.814 -11.334 35.352 1.00 67.25 229 GLY A N 1
ATOM 1785 C CA . GLY A 1 229 ? -8.027 -9.909 35.106 1.00 67.25 229 GLY A CA 1
ATOM 1786 C C . GLY A 1 229 ? -8.044 -9.488 33.631 1.00 67.25 229 GLY A C 1
ATOM 1787 O O . GLY A 1 229 ? -7.748 -10.257 32.702 1.00 67.25 229 GLY A O 1
ATOM 1788 N N . GLY A 1 230 ? -8.382 -8.212 33.436 1.00 76.50 230 GLY A N 1
ATOM 1789 C CA . GLY A 1 230 ? -8.421 -7.554 32.137 1.00 76.50 230 GLY A CA 1
ATOM 1790 C C . GLY A 1 230 ? -9.714 -7.784 31.355 1.00 76.50 230 GLY A C 1
ATOM 1791 O O . GLY A 1 230 ? -10.351 -8.836 31.423 1.00 76.50 230 GLY A O 1
ATOM 1792 N N . GLY A 1 231 ? -10.063 -6.767 30.576 1.00 86.62 231 GLY A N 1
ATOM 1793 C CA . GLY A 1 231 ? -11.280 -6.710 29.782 1.00 86.62 231 GLY A CA 1
ATOM 1794 C C . GLY A 1 231 ? -12.401 -5.915 30.446 1.00 86.62 231 GLY A C 1
ATOM 1795 O O . GLY A 1 231 ? -12.372 -5.628 31.644 1.00 86.62 231 GLY A O 1
ATOM 1796 N N . SER A 1 232 ? -13.379 -5.533 29.634 1.00 90.69 232 SER A N 1
ATOM 1797 C CA . SER A 1 232 ? -14.530 -4.743 30.062 1.00 90.69 232 SER A CA 1
ATOM 1798 C C . SER A 1 232 ? -15.765 -5.095 29.250 1.00 90.69 232 SER A C 1
ATOM 1800 O O . SER A 1 232 ? -15.644 -5.372 28.058 1.00 90.69 232 SER A O 1
ATOM 1802 N N . TRP A 1 233 ? -16.936 -5.040 29.866 1.00 93.62 233 TRP A N 1
ATOM 1803 C CA . TRP A 1 233 ? -18.214 -5.318 29.214 1.00 93.62 233 TRP A CA 1
ATOM 1804 C C . TRP A 1 233 ? -19.328 -4.495 29.851 1.00 93.62 233 TRP A C 1
ATOM 1806 O O . TRP A 1 233 ? -19.151 -3.875 30.903 1.00 93.62 233 TRP A O 1
ATOM 1816 N N . PHE A 1 234 ? -20.487 -4.495 29.204 1.00 94.69 234 PHE A N 1
ATOM 1817 C CA . PHE A 1 234 ? -21.702 -3.905 29.739 1.00 94.69 234 PHE A CA 1
ATOM 1818 C C . PHE A 1 234 ? -22.709 -5.004 30.050 1.00 94.69 234 PHE A C 1
ATOM 1820 O O . PHE A 1 234 ? -22.756 -6.009 29.343 1.00 94.69 234 PHE A O 1
ATOM 1827 N N . VAL A 1 235 ? -23.511 -4.810 31.096 1.00 94.69 235 VAL A N 1
ATOM 1828 C CA . VAL A 1 235 ? -24.635 -5.693 31.428 1.00 94.69 235 VAL A CA 1
ATOM 1829 C C . VAL A 1 235 ? -25.908 -4.864 31.495 1.00 94.69 235 VAL A C 1
ATOM 1831 O O . VAL A 1 235 ? -26.007 -3.935 32.299 1.00 94.69 235 VAL A O 1
ATOM 1834 N N . ILE A 1 236 ? -26.869 -5.174 30.629 1.00 94.81 236 ILE A N 1
ATOM 1835 C CA . ILE A 1 236 ? -28.179 -4.523 30.590 1.00 94.81 236 ILE A CA 1
ATOM 1836 C C . ILE A 1 236 ? -29.155 -5.377 31.403 1.00 94.81 236 ILE A C 1
ATOM 1838 O O . ILE A 1 236 ? -29.553 -6.463 30.978 1.00 94.81 236 ILE A O 1
ATOM 1842 N N . GLU A 1 237 ? -29.537 -4.884 32.578 1.00 93.50 237 GLU A N 1
ATOM 1843 C CA . GLU A 1 237 ? -30.598 -5.454 33.413 1.00 93.50 237 GLU A CA 1
ATOM 1844 C C . GLU A 1 237 ? -31.915 -4.690 33.191 1.00 93.50 237 GLU A C 1
ATOM 1846 O O . GLU A 1 237 ? -31.969 -3.715 32.441 1.00 93.50 237 GLU A O 1
ATOM 1851 N N . LYS A 1 238 ? -33.000 -5.125 33.845 1.00 90.38 238 LYS A N 1
ATOM 1852 C CA . LYS A 1 238 ? -34.334 -4.516 33.677 1.00 90.38 238 LYS A CA 1
ATOM 1853 C C . LYS A 1 238 ? -34.383 -3.042 34.088 1.00 90.38 238 LYS A C 1
ATOM 1855 O O . LYS A 1 238 ? -35.018 -2.250 33.405 1.00 90.38 238 LYS A O 1
ATOM 1860 N N . ASP A 1 239 ? -33.713 -2.701 35.189 1.00 92.75 239 ASP A N 1
ATOM 1861 C CA . ASP A 1 239 ? -33.801 -1.375 35.817 1.00 92.75 239 ASP A CA 1
ATOM 1862 C C . ASP A 1 239 ? -32.468 -0.613 35.812 1.00 92.75 239 ASP A C 1
ATOM 1864 O O . ASP A 1 239 ? -32.436 0.579 36.129 1.00 92.75 239 ASP A O 1
ATOM 1868 N N . THR A 1 240 ? -31.362 -1.270 35.445 1.00 95.00 240 THR A N 1
ATOM 1869 C CA . THR A 1 240 ? -30.020 -0.675 35.467 1.00 95.00 240 THR A CA 1
ATOM 1870 C C . THR A 1 240 ? -29.136 -1.148 34.322 1.00 95.00 240 THR A C 1
ATOM 1872 O O . THR A 1 240 ? -29.230 -2.284 33.867 1.00 95.00 240 THR A O 1
ATOM 1875 N N . ILE A 1 241 ? -28.225 -0.276 33.891 1.00 95.19 241 ILE A N 1
ATOM 1876 C CA . ILE A 1 241 ? -27.140 -0.609 32.964 1.00 95.19 241 ILE A CA 1
ATOM 1877 C C . ILE A 1 241 ? -25.830 -0.557 33.739 1.00 95.19 241 ILE A C 1
ATOM 1879 O O . ILE A 1 241 ? -25.492 0.475 34.327 1.00 95.19 241 ILE A O 1
ATOM 1883 N N . TRP A 1 242 ? -25.093 -1.660 33.715 1.00 95.88 242 TRP A N 1
ATOM 1884 C CA . TRP A 1 242 ? -23.785 -1.786 34.337 1.00 95.88 242 TRP A CA 1
ATOM 1885 C C . TRP A 1 242 ? -22.682 -1.666 33.298 1.00 95.88 242 TRP A C 1
ATOM 1887 O O . TRP A 1 242 ? -22.749 -2.282 32.239 1.00 95.88 242 TRP A O 1
ATOM 1897 N N . PHE A 1 243 ? -21.635 -0.927 33.637 1.00 95.62 243 PHE A N 1
ATOM 1898 C CA . PHE A 1 243 ? -20.321 -1.059 33.030 1.00 95.62 243 PHE A CA 1
ATOM 1899 C C . PHE A 1 243 ? -19.418 -1.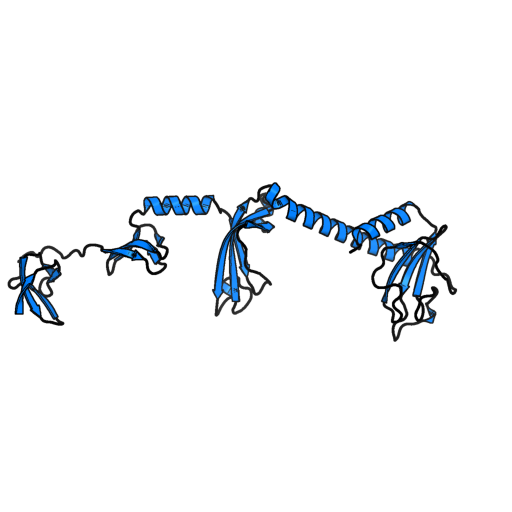808 34.007 1.00 95.62 243 PHE A C 1
ATOM 1901 O O . PHE A 1 243 ? -19.318 -1.419 35.172 1.00 95.62 243 PHE A O 1
ATOM 1908 N N . VAL A 1 244 ? -18.769 -2.869 33.537 1.00 93.75 244 VAL A N 1
ATOM 1909 C CA . VAL A 1 244 ? -17.955 -3.767 34.355 1.00 93.75 244 VAL A CA 1
ATOM 1910 C C . VAL A 1 244 ? -16.546 -3.846 33.784 1.00 93.75 244 VAL A C 1
ATOM 1912 O O . VAL A 1 244 ? -16.354 -4.040 32.585 1.00 93.75 244 VAL A O 1
ATOM 1915 N N . GLU A 1 245 ? -15.555 -3.715 34.656 1.00 92.50 245 GLU A N 1
ATOM 1916 C CA . GLU A 1 245 ? -14.134 -3.795 34.333 1.00 92.50 245 GLU A CA 1
ATOM 1917 C C . GLU A 1 245 ? -13.471 -4.846 35.223 1.00 92.50 245 GLU A C 1
ATOM 1919 O O . GLU A 1 245 ? -13.551 -4.786 36.453 1.00 92.50 245 GLU A O 1
ATOM 1924 N N . ASN A 1 246 ? -12.847 -5.843 34.599 1.00 90.00 246 ASN A N 1
ATOM 1925 C CA . ASN A 1 246 ? -12.259 -6.968 35.315 1.00 90.00 246 ASN A CA 1
ATOM 1926 C C . ASN A 1 246 ? -10.990 -6.538 36.058 1.00 90.00 246 ASN A C 1
ATOM 1928 O O . ASN A 1 246 ? -9.995 -6.175 35.430 1.00 90.00 246 ASN A O 1
ATOM 1932 N N . ASN A 1 247 ? -11.029 -6.643 37.384 1.00 88.81 247 ASN A N 1
ATOM 1933 C CA . ASN A 1 247 ? -10.001 -6.183 38.316 1.00 88.81 247 ASN A CA 1
ATOM 1934 C C . ASN A 1 247 ? -9.537 -7.370 39.174 1.00 88.81 247 ASN A C 1
ATOM 1936 O O . ASN A 1 247 ? -9.700 -7.412 40.396 1.00 88.81 247 ASN A O 1
ATOM 1940 N N . GLY A 1 248 ? -9.067 -8.404 38.478 1.00 83.44 248 GLY A N 1
ATOM 1941 C CA . GLY A 1 248 ? -8.584 -9.652 39.060 1.00 83.44 248 GLY A CA 1
ATOM 1942 C C . GLY A 1 248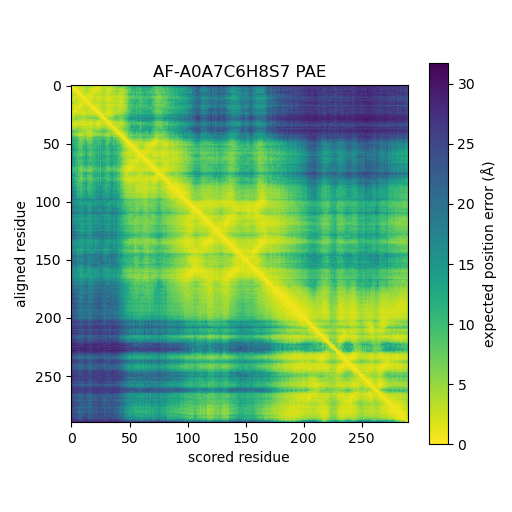 ? -7.173 -10.026 38.620 1.00 83.44 248 GLY A C 1
ATOM 1943 O O . GLY A 1 248 ? -6.837 -11.208 38.622 1.00 83.44 248 GLY A O 1
ATOM 1944 N N . GLY A 1 249 ? -6.381 -9.049 38.178 1.00 83.50 249 GLY A N 1
ATOM 1945 C CA . GLY A 1 249 ? -4.966 -9.224 37.880 1.00 83.50 249 GLY A CA 1
ATOM 1946 C C . GLY A 1 249 ? -4.108 -9.229 39.146 1.00 83.50 249 GLY A C 1
ATOM 1947 O O . GLY A 1 249 ? -4.524 -8.786 40.221 1.00 83.50 249 GLY A O 1
ATOM 1948 N N . ASP A 1 250 ? -2.883 -9.734 39.009 1.00 81.62 250 ASP A N 1
ATOM 1949 C CA . ASP A 1 250 ? -1.887 -9.686 40.078 1.00 81.62 250 ASP A CA 1
ATOM 1950 C C . ASP A 1 250 ? -1.482 -8.232 40.363 1.00 81.62 250 ASP A C 1
ATOM 1952 O O . ASP A 1 250 ? -1.073 -7.499 39.463 1.00 81.62 250 ASP A O 1
ATOM 1956 N N . GLY A 1 251 ? -1.562 -7.827 41.634 1.00 81.75 251 GLY A N 1
ATOM 1957 C CA . GLY A 1 251 ? -1.251 -6.462 42.077 1.00 81.75 251 GLY A CA 1
ATOM 1958 C C . GLY A 1 251 ? -2.441 -5.496 42.079 1.00 81.75 251 GLY A C 1
ATOM 1959 O O . GLY A 1 251 ? -2.283 -4.366 42.543 1.00 81.75 251 GLY A O 1
ATOM 1960 N N . ASP A 1 252 ? -3.622 -5.929 41.628 1.00 85.69 252 ASP A N 1
ATOM 1961 C CA . ASP A 1 252 ? -4.847 -5.129 41.696 1.00 85.69 252 ASP A CA 1
ATOM 1962 C C . ASP A 1 252 ? -5.359 -4.991 43.139 1.00 85.69 252 ASP A C 1
ATOM 1964 O O . ASP A 1 252 ? -5.225 -5.892 43.971 1.00 85.69 252 ASP A O 1
ATOM 1968 N N . ASN A 1 253 ? -6.014 -3.865 43.438 1.00 87.06 253 ASN A N 1
ATOM 1969 C CA . ASN A 1 253 ? -6.713 -3.705 44.710 1.00 87.06 253 ASN A CA 1
ATOM 1970 C C . ASN A 1 253 ? -8.108 -4.345 44.635 1.00 87.06 253 ASN A C 1
ATOM 1972 O O . ASN A 1 253 ? -9.076 -3.710 44.204 1.00 87.06 253 ASN A O 1
ATOM 1976 N N . TRP A 1 254 ? -8.215 -5.595 45.083 1.00 87.69 254 TRP A N 1
ATOM 1977 C CA . TRP A 1 254 ? -9.469 -6.353 45.072 1.00 87.69 254 TRP A CA 1
ATOM 1978 C C . TRP A 1 254 ? -10.522 -5.837 46.066 1.00 87.69 254 TRP A C 1
ATOM 1980 O O . TRP A 1 254 ? -11.687 -6.203 45.939 1.00 87.69 254 TRP A O 1
ATOM 1990 N N . GLU A 1 255 ? -10.178 -4.944 47.005 1.00 87.19 255 GLU A N 1
ATOM 1991 C CA . GLU A 1 255 ? -11.166 -4.287 47.885 1.00 87.19 255 GLU A CA 1
ATOM 1992 C C . GLU A 1 255 ? -12.142 -3.392 47.105 1.00 87.19 255 GLU A C 1
ATOM 1994 O O . GLU A 1 255 ? -13.215 -3.039 47.597 1.00 87.19 255 GLU A O 1
ATOM 1999 N N . LEU A 1 256 ? -11.775 -3.007 45.879 1.00 88.50 256 LEU A N 1
ATOM 2000 C CA . LEU A 1 256 ? -12.622 -2.206 45.000 1.00 88.50 256 LEU A CA 1
ATOM 2001 C C . LEU A 1 256 ? -13.685 -3.035 44.272 1.00 88.50 256 LEU A C 1
ATOM 2003 O O . LEU A 1 256 ? -14.617 -2.438 43.720 1.00 88.50 256 LEU A O 1
ATOM 2007 N N . ASN A 1 257 ? -13.550 -4.365 44.276 1.00 91.56 257 ASN A N 1
ATOM 2008 C CA . ASN A 1 257 ? -14.431 -5.269 43.550 1.00 91.56 257 ASN A CA 1
ATOM 2009 C C . ASN A 1 257 ? -15.816 -5.289 44.184 1.00 91.56 257 ASN A C 1
ATOM 2011 O O . ASN A 1 257 ? -15.973 -5.477 45.390 1.00 91.56 257 ASN A O 1
ATOM 2015 N N . ASN A 1 258 ? -16.827 -5.127 43.341 1.00 92.62 258 ASN A N 1
ATOM 2016 C CA . ASN A 1 258 ? -18.226 -5.211 43.737 1.00 92.62 258 ASN A CA 1
ATOM 2017 C C . ASN A 1 258 ? -19.051 -6.141 42.840 1.00 92.62 258 ASN A C 1
ATOM 2019 O O . ASN A 1 258 ? -20.208 -6.400 43.154 1.00 92.62 258 ASN A O 1
ATOM 2023 N N . VAL A 1 259 ? -18.484 -6.677 41.757 1.00 91.44 259 VAL A N 1
ATOM 2024 C CA . VAL A 1 259 ? -19.152 -7.625 40.855 1.00 91.44 259 VAL A CA 1
ATOM 2025 C C . VAL A 1 259 ? -18.427 -8.969 40.881 1.00 91.44 259 VAL A C 1
ATOM 2027 O O . VAL A 1 259 ? -17.197 -9.028 40.783 1.00 91.44 259 VAL A O 1
ATOM 2030 N N . ARG A 1 260 ? -19.186 -10.066 40.990 1.00 88.12 260 ARG A N 1
ATOM 2031 C CA . ARG A 1 260 ? -18.6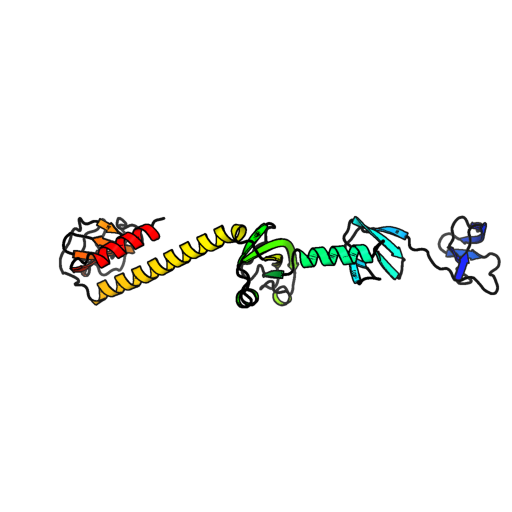47 -11.432 40.926 1.00 88.12 260 ARG A CA 1
ATOM 2032 C C . ARG A 1 260 ? -18.301 -11.808 39.495 1.00 88.12 260 ARG A C 1
ATOM 2034 O O . ARG A 1 260 ? -19.125 -11.693 38.594 1.00 88.12 260 ARG A O 1
ATOM 2041 N N . THR A 1 261 ? -17.107 -12.355 39.320 1.00 85.19 261 THR A N 1
ATOM 2042 C CA . THR A 1 261 ? -16.660 -12.987 38.074 1.00 85.19 261 THR A CA 1
ATOM 2043 C C . THR A 1 261 ? -16.156 -14.400 38.372 1.00 85.19 261 THR A C 1
ATOM 2045 O O . THR A 1 261 ? -16.180 -14.846 39.521 1.00 85.19 261 THR A O 1
ATOM 2048 N N . GLY A 1 262 ? -15.700 -15.132 37.350 1.00 75.94 262 GLY A N 1
ATOM 2049 C CA . GLY A 1 262 ? -15.034 -16.424 37.556 1.00 75.94 262 GLY A CA 1
ATOM 2050 C C . GLY A 1 262 ? -13.676 -16.328 38.275 1.00 75.94 262 GLY A C 1
ATOM 2051 O O . GLY A 1 262 ? -13.141 -17.361 38.666 1.00 75.94 262 GLY A O 1
ATOM 2052 N N . GLY A 1 263 ? -13.116 -15.118 38.425 1.00 79.25 263 GLY A N 1
ATOM 2053 C CA . GLY A 1 263 ? -11.837 -14.835 39.091 1.00 79.25 263 GLY A CA 1
ATOM 2054 C C . GLY A 1 263 ? -11.998 -14.042 40.397 1.00 79.25 263 GLY A C 1
ATOM 2055 O O . GLY A 1 263 ? -12.977 -14.215 41.119 1.00 79.25 263 GLY A O 1
ATOM 2056 N N . ALA A 1 264 ? -11.044 -13.152 40.700 1.00 83.12 264 ALA A N 1
ATOM 2057 C CA . ALA A 1 264 ? -11.027 -12.351 41.937 1.00 83.12 264 ALA A CA 1
ATOM 2058 C C . ALA A 1 264 ? -12.121 -11.258 42.019 1.00 83.12 264 ALA A C 1
ATOM 2060 O O . ALA A 1 264 ? -12.293 -10.631 43.066 1.00 83.12 264 ALA A O 1
ATOM 2061 N N . GLY A 1 265 ? -12.878 -11.044 40.939 1.00 87.25 265 GLY A N 1
ATOM 2062 C CA . GLY A 1 265 ? -13.971 -10.075 40.855 1.00 87.25 265 GLY A CA 1
ATOM 2063 C C . GLY A 1 265 ? -13.711 -8.947 39.858 1.00 87.25 265 GLY A C 1
ATOM 2064 O O . GLY A 1 265 ? -12.702 -8.916 39.155 1.00 87.25 265 GLY A O 1
ATOM 2065 N N . ALA A 1 266 ? -14.672 -8.037 39.767 1.00 91.50 266 ALA A N 1
ATOM 2066 C CA . ALA A 1 266 ? -14.633 -6.881 38.883 1.00 91.50 266 ALA A CA 1
ATOM 2067 C C . ALA A 1 266 ? -15.182 -5.633 39.577 1.00 91.50 266 ALA A C 1
ATOM 2069 O O . ALA A 1 266 ? -15.921 -5.721 40.567 1.00 91.50 266 ALA A O 1
ATOM 2070 N N . ILE A 1 267 ? -14.839 -4.472 39.024 1.00 93.50 267 ILE A N 1
ATOM 2071 C CA . ILE A 1 267 ? -15.399 -3.185 39.423 1.00 93.50 267 ILE A CA 1
ATOM 2072 C C . ILE A 1 267 ? -16.546 -2.858 38.468 1.00 93.50 267 ILE A C 1
ATOM 2074 O O . ILE A 1 267 ? -16.375 -2.812 37.252 1.00 93.50 267 ILE A O 1
ATOM 2078 N N . GLY A 1 268 ? -17.724 -2.648 39.035 1.00 94.25 268 GLY A N 1
ATOM 2079 C CA . GLY A 1 268 ? -18.960 -2.320 38.352 1.00 94.25 268 GLY A CA 1
ATOM 2080 C C . GLY A 1 268 ? -19.452 -0.930 38.728 1.00 94.25 268 GLY A C 1
ATOM 2081 O O . GLY A 1 268 ? -19.567 -0.591 39.911 1.00 94.25 268 GLY A O 1
ATOM 2082 N N . TRP A 1 269 ? -19.799 -0.154 37.711 1.00 96.38 269 TRP A N 1
ATOM 2083 C CA . TRP A 1 269 ? -20.515 1.110 37.828 1.00 96.38 269 TRP A CA 1
ATOM 2084 C C . TRP A 1 269 ? -21.882 0.943 37.185 1.00 96.38 269 TRP A C 1
ATOM 2086 O O . TRP A 1 269 ? -21.976 0.356 36.109 1.00 96.38 269 TRP A O 1
ATOM 2096 N N . ARG A 1 270 ? -22.933 1.466 37.811 1.00 94.44 270 ARG A N 1
ATOM 2097 C CA . ARG A 1 270 ? -24.300 1.362 37.296 1.00 94.44 270 ARG A CA 1
ATOM 2098 C C . ARG A 1 270 ? -24.949 2.720 37.091 1.00 94.44 270 ARG A C 1
ATOM 2100 O O . ARG A 1 270 ? -24.684 3.671 37.827 1.00 94.44 270 ARG A O 1
ATOM 2107 N N . MET A 1 271 ? -25.859 2.778 36.131 1.00 94.50 271 MET A N 1
ATOM 2108 C CA . MET A 1 271 ? -26.816 3.869 35.957 1.00 94.50 271 MET A CA 1
ATOM 2109 C C . MET A 1 271 ? -28.236 3.301 35.864 1.00 94.50 271 MET A C 1
ATOM 2111 O O . MET A 1 271 ? -28.384 2.122 35.525 1.00 94.50 271 MET A O 1
ATOM 2115 N N . PRO A 1 272 ? -29.278 4.109 36.135 1.00 95.69 272 PRO A N 1
ATOM 2116 C CA . PRO A 1 272 ? -30.651 3.733 35.819 1.00 95.69 272 PRO A CA 1
ATOM 2117 C C . PRO A 1 272 ? -30.779 3.312 34.355 1.00 95.69 272 PRO A C 1
ATOM 2119 O O . PRO A 1 272 ? -30.079 3.845 33.489 1.00 95.69 272 PRO A O 1
ATOM 2122 N N . PHE A 1 273 ? -31.658 2.352 34.089 1.00 94.19 273 PHE A N 1
ATOM 2123 C CA . PHE A 1 273 ? -31.924 1.900 32.735 1.00 94.19 273 PHE A CA 1
ATOM 2124 C C . PHE A 1 273 ? -32.413 3.062 31.868 1.00 94.19 273 PHE A C 1
ATOM 2126 O O . PHE A 1 273 ? -33.314 3.814 32.242 1.00 94.19 273 PHE A O 1
ATOM 2133 N N . ASP A 1 274 ? -31.809 3.176 30.691 1.00 94.19 274 ASP A N 1
ATOM 2134 C CA . ASP A 1 274 ? -32.172 4.133 29.660 1.00 94.19 274 ASP A CA 1
ATOM 2135 C C . ASP A 1 274 ? -32.241 3.379 28.328 1.00 94.19 274 ASP A C 1
ATOM 2137 O O . ASP A 1 274 ? -31.245 2.817 27.865 1.00 94.19 274 ASP A O 1
ATOM 2141 N N . GLU A 1 275 ? -33.428 3.357 27.717 1.00 93.50 275 GLU A N 1
ATOM 2142 C CA . GLU A 1 275 ? -33.683 2.631 26.465 1.00 93.50 275 GLU A CA 1
ATOM 2143 C C . GLU A 1 275 ? -32.802 3.145 25.315 1.00 93.50 275 GLU A C 1
ATOM 2145 O O . GLU A 1 275 ? -32.340 2.372 24.475 1.00 93.50 275 GLU A O 1
ATOM 2150 N N . THR A 1 276 ? -32.511 4.449 25.291 1.00 93.75 276 THR A N 1
ATOM 2151 C CA . THR A 1 276 ? -31.651 5.058 24.270 1.00 93.75 276 THR A CA 1
ATOM 2152 C C . THR A 1 276 ? -30.218 4.562 24.428 1.00 93.75 276 THR A C 1
ATOM 2154 O O . THR A 1 276 ? -29.579 4.188 23.444 1.00 93.75 276 THR A O 1
ATOM 2157 N N . LEU A 1 277 ? -29.704 4.525 25.659 1.00 92.12 277 LEU A N 1
ATOM 2158 C CA . LEU A 1 277 ? -28.364 4.024 25.955 1.00 92.12 277 LEU A CA 1
ATOM 2159 C C . LEU A 1 277 ? -28.246 2.518 25.686 1.00 92.12 277 LEU A C 1
ATOM 2161 O O . LEU A 1 277 ? -27.283 2.092 25.048 1.00 92.12 277 LEU A O 1
ATOM 2165 N N . ALA A 1 278 ? -29.231 1.725 26.112 1.00 93.00 278 ALA A N 1
ATOM 2166 C CA . ALA A 1 278 ? -29.278 0.287 25.851 1.00 93.00 278 ALA A CA 1
ATOM 2167 C C . ALA A 1 278 ? -29.308 -0.012 24.341 1.00 93.00 278 ALA A C 1
ATOM 2169 O O . ALA A 1 278 ? -28.530 -0.833 23.850 1.00 93.00 278 ALA A O 1
ATOM 2170 N N . GLY A 1 279 ? -30.147 0.699 23.580 1.00 93.19 279 GLY A N 1
ATOM 2171 C CA . GLY A 1 279 ? -30.215 0.574 22.123 1.00 93.19 279 GLY A CA 1
ATOM 2172 C C . GLY A 1 279 ? -28.900 0.938 21.427 1.00 93.19 279 GLY A C 1
ATOM 2173 O O . GLY A 1 279 ? -28.475 0.239 20.504 1.00 93.19 279 GLY A O 1
ATOM 2174 N N . ARG A 1 280 ? -28.215 1.991 21.895 1.00 93.31 280 ARG A N 1
ATOM 2175 C CA . ARG A 1 280 ? -26.883 2.376 21.395 1.00 93.31 280 ARG A CA 1
ATOM 2176 C C . ARG A 1 280 ? -25.844 1.287 21.652 1.00 93.31 280 ARG A C 1
ATOM 2178 O O . ARG A 1 280 ? -25.139 0.911 20.721 1.00 93.31 280 ARG A O 1
ATOM 2185 N N . LEU A 1 281 ? -25.790 0.739 22.868 1.00 93.38 281 LEU A N 1
ATOM 2186 C CA . LEU A 1 281 ? -24.856 -0.335 23.221 1.00 93.38 281 LEU A CA 1
ATOM 2187 C C . LEU A 1 281 ? -25.070 -1.589 22.365 1.00 93.38 281 LEU A C 1
ATOM 2189 O O . LEU A 1 281 ? -24.110 -2.088 21.787 1.00 93.38 281 LEU A O 1
ATOM 2193 N N . ARG A 1 282 ? -26.317 -2.044 22.183 1.00 94.38 282 ARG A N 1
ATOM 2194 C CA . ARG A 1 282 ? -26.630 -3.186 21.298 1.00 94.38 282 ARG A CA 1
ATOM 2195 C C . ARG A 1 282 ? -26.198 -2.943 19.851 1.00 94.38 282 ARG A C 1
ATOM 2197 O O . ARG A 1 282 ? -25.683 -3.838 19.188 1.00 94.38 282 ARG A O 1
ATOM 2204 N N . LYS A 1 283 ? -26.394 -1.722 19.343 1.00 93.19 283 LYS A N 1
ATOM 2205 C CA . LYS A 1 283 ? -25.964 -1.351 17.987 1.00 93.19 283 LYS A CA 1
ATOM 2206 C C . LYS A 1 283 ? -24.440 -1.391 17.849 1.00 93.19 283 LYS A C 1
ATOM 2208 O O . LYS A 1 283 ? -23.939 -1.913 16.855 1.00 93.19 283 LYS A O 1
ATOM 2213 N N . ILE A 1 284 ? -23.720 -0.840 18.826 1.00 92.62 284 ILE A N 1
ATOM 2214 C CA . ILE A 1 284 ? -22.252 -0.852 18.858 1.00 92.62 284 ILE A CA 1
ATOM 2215 C C . ILE A 1 284 ? -21.737 -2.292 18.928 1.00 92.62 284 ILE A C 1
ATOM 2217 O O . ILE A 1 284 ? -20.814 -2.634 18.191 1.00 92.62 284 ILE A O 1
ATOM 2221 N N . ASP A 1 285 ? -22.360 -3.140 19.744 1.00 92.12 285 ASP A N 1
ATOM 2222 C CA . ASP A 1 285 ? -22.003 -4.552 19.869 1.00 92.12 285 ASP A CA 1
ATOM 2223 C C . ASP A 1 285 ? -22.079 -5.275 18.518 1.00 92.12 285 ASP A C 1
ATOM 2225 O O . ASP A 1 285 ? -21.097 -5.865 18.074 1.00 92.12 285 ASP A O 1
ATOM 2229 N N . LEU A 1 286 ? -23.179 -5.101 17.779 1.00 90.38 286 LEU A N 1
ATOM 2230 C CA . LEU A 1 286 ? -23.329 -5.653 16.427 1.00 90.38 286 LEU A CA 1
ATOM 2231 C C . LEU A 1 286 ? -22.289 -5.117 15.428 1.00 90.38 286 LEU A C 1
ATOM 2233 O O . LEU A 1 286 ? -21.883 -5.836 14.517 1.00 90.38 286 LEU A O 1
ATOM 2237 N N . MET A 1 287 ? -21.859 -3.859 15.567 1.00 87.94 287 MET A N 1
ATOM 2238 C CA . MET A 1 287 ? -20.845 -3.252 14.693 1.00 87.94 287 MET A CA 1
ATOM 2239 C C . MET A 1 287 ? -19.426 -3.735 15.008 1.00 87.94 287 MET A C 1
ATOM 2241 O O . MET A 1 287 ? -18.598 -3.848 14.099 1.00 87.94 287 MET A O 1
ATOM 2245 N N . LEU A 1 288 ? -19.128 -3.989 16.282 1.00 85.44 288 LEU A N 1
ATOM 2246 C CA . LEU A 1 288 ? -17.802 -4.385 16.759 1.00 85.44 288 LEU A CA 1
ATOM 2247 C C . LEU A 1 288 ? -17.625 -5.903 16.873 1.00 85.44 288 LEU A C 1
ATOM 2249 O O . LEU A 1 288 ? -16.480 -6.359 16.962 1.00 85.44 288 LEU A O 1
ATOM 2253 N N . ALA A 1 289 ? -18.714 -6.671 16.811 1.00 79.31 289 ALA A N 1
ATOM 2254 C CA . ALA A 1 289 ? -18.686 -8.121 16.707 1.00 79.31 289 ALA A CA 1
ATOM 2255 C C . ALA A 1 289 ? -17.775 -8.562 15.544 1.00 79.31 289 ALA A C 1
ATOM 2257 O O . ALA A 1 289 ? -17.754 -7.956 14.463 1.00 79.31 289 ALA A O 1
ATOM 2258 N N . LYS A 1 290 ? -16.950 -9.578 15.819 1.00 57.16 290 LYS A N 1
ATOM 2259 C CA . LYS A 1 290 ? -15.956 -10.118 14.883 1.00 57.16 290 LYS A CA 1
ATOM 2260 C C . LYS A 1 290 ? -16.601 -10.869 13.730 1.00 57.16 290 LYS A C 1
ATOM 2262 O O . LYS A 1 290 ? -17.488 -11.703 14.005 1.00 57.16 290 LYS A O 1
#

pLDDT: mean 89.76, std 5.66, range [57.16, 96.62]

Secondary structure (DSSP, 8-state):
-EEE-SS-EEBTTT-BEEPTT-EEEEETTTEEEESS--SSPPB--PPPEEEE-SS-EE-TTT-PEEPTT-EEEEETTTEEEES-HHHHHHHHHHHHHHS-EEEEEEGGGT-----TT-EEEPPHHHHTTT--EEEEEEEEEEEESS-GGGGT-SSSSEEEEEEEEEEPPHHHHHHHHHHHHHHHHHHHHHHHHHHHHHHHHHHSB--SS-B---SEEEEEES-TT-TT---EEEEE-SSEEEEEEE--STT--GGG--B--SSS-EEEEEEE--HHHHHHHHHHHHHH--

Solvent-accessible surface area (backbone atoms only — not comparable to full-atom values): 15714 Å² total; per-residue (Å²): 89,81,45,64,32,86,55,70,43,58,18,74,80,73,55,13,49,39,49,64,69,38,62,25,37,38,47,95,92,79,48,39,25,54,71,72,71,63,97,77,52,57,73,50,74,84,75,66,44,78,45,66,33,84,51,73,47,58,16,70,80,75,69,45,78,40,54,54,70,39,64,25,35,38,33,95,93,74,48,40,29,58,75,51,59,66,59,52,52,52,51,53,50,50,53,41,69,64,26,71,41,76,50,71,42,10,38,55,73,73,38,70,82,63,52,63,71,39,70,43,76,39,58,68,86,41,37,80,74,74,39,60,38,25,26,26,67,41,54,51,73,46,79,28,87,60,64,10,50,86,71,53,9,58,31,57,47,39,38,32,24,34,32,27,18,30,80,40,52,72,75,67,38,43,64,58,52,51,52,49,52,53,52,51,52,40,50,51,41,52,52,52,49,54,53,49,52,53,48,39,69,72,75,25,49,68,65,88,56,79,43,79,85,88,43,54,76,37,55,68,42,56,56,78,72,46,43,68,24,51,36,35,35,32,33,45,44,94,65,32,35,33,44,37,37,38,42,23,36,94,88,52,73,49,88,66,36,22,27,66,48,79,36,69,16,15,38,42,23,35,40,73,53,46,72,69,60,53,52,48,45,55,52,37,24,69,60,66,56,129